Protein AF-A0A6C0CP45-F1 (afdb_monomer)

Foldseek 3Di:
DPDDPPVLVVLLPDDDDPLQVVLVCCLCVPLLPVVLVCCVVPHDLVVSLLSQLQSLLVLVLCCLQVVNHRVCQAHPPHPDPNNVVSNVVSLVSNLVSLLVCLVPPPPADPVLSVVSSVVLNCLSCPCSRPVLVVVLVVVLVVLVVDPPADPVNSSVVSSVVSVVSSVVSSVVSVVVNVVSVVPND

Nearest PDB structures (foldseek):
  6o6o-assembly1_B  TM=4.297E-01  e=1.091E+00  Mycobacterium tuberculosis
  8r8q-assembly1_A  TM=3.673E-01  e=2.125E+00  Mus musculus
  7fda-assembly1_c  TM=3.523E-01  e=9.747E+00  Saccharomyces cerevisiae S288C

Organism: NCBI:txid1070528

Sequence (185 aa):
MPEIPTRLEKSLDSPYDKEDIIGFFILYTLVVAVVPYILFHYASFEIFVTYFANVDIVANILAVNFPNYFIKWYSVYNDSLRGYLSFNIISVVALSGIFYFGLVAKGRSTRERWAIMIIMSIITWTLPTLGIPFMNHKVEEFLEKNDNITPEQYSTYRFFITLAISFLFLKLEWLAISSIERLKL

Secondary structure (DSSP, 8-state):
-PPPPHHHHHHHHSPP-HHHHHHHHIIIIIIIIIHHHHHHHHS-HHHHHHHHHTHHHHHHHHHHHSHHHHTTTS-TT--SHHHHHHHHHHHHHHHHHHHHHHHH-TTS-HHHHHHHHHHHHHHHHHIIIIIHHHHHHHHHHHHHT-TT--HHHHHHHHHHHHHHHHHHHHHHHHHHHHHHHHT--

pLDDT: mean 86.84, std 7.7, range [53.72, 97.69]

Structure (mmCIF, N/CA/C/O backbone):
data_AF-A0A6C0CP45-F1
#
_entry.id   AF-A0A6C0CP45-F1
#
loop_
_atom_site.group_PDB
_atom_site.id
_atom_site.type_symbol
_atom_site.label_atom_id
_atom_site.label_alt_id
_atom_site.label_comp_id
_atom_site.label_asym_id
_atom_site.label_entity_id
_atom_site.label_seq_id
_atom_site.pdbx_PDB_ins_code
_atom_site.Cartn_x
_atom_site.Cartn_y
_atom_site.Cartn_z
_atom_site.occupancy
_atom_site.B_iso_or_equiv
_atom_site.auth_seq_id
_atom_site.auth_comp_id
_atom_site.auth_asym_id
_atom_site.auth_atom_id
_atom_site.pdbx_PDB_model_num
ATOM 1 N N . MET A 1 1 ? 6.919 17.173 -5.147 1.00 58.91 1 MET A N 1
ATOM 2 C CA . MET A 1 1 ? 6.819 15.711 -5.337 1.00 58.91 1 MET A CA 1
ATOM 3 C C . MET A 1 1 ? 8.203 15.198 -5.700 1.00 58.91 1 MET A C 1
ATOM 5 O O . MET A 1 1 ? 8.93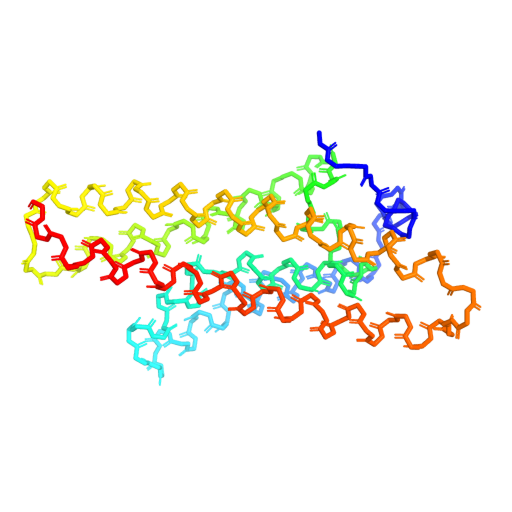0 15.970 -6.317 1.00 58.91 1 MET A O 1
ATOM 9 N N . PRO A 1 2 ? 8.607 13.994 -5.260 1.00 63.28 2 PRO A N 1
ATOM 10 C CA . PRO A 1 2 ? 9.839 13.379 -5.753 1.00 63.28 2 PRO A CA 1
ATOM 11 C C . PRO A 1 2 ? 9.777 13.239 -7.281 1.00 63.28 2 PRO A C 1
ATOM 13 O O . PRO A 1 2 ? 8.682 13.086 -7.824 1.00 63.28 2 PRO A O 1
ATOM 16 N N . GLU A 1 3 ? 10.921 13.328 -7.957 1.00 78.94 3 GLU A N 1
ATOM 17 C CA . GLU A 1 3 ? 10.991 13.108 -9.405 1.00 78.94 3 GLU A CA 1
ATOM 18 C C . GLU A 1 3 ? 10.546 11.679 -9.742 1.00 78.94 3 GLU A C 1
ATOM 20 O O . GLU A 1 3 ? 10.736 10.747 -8.950 1.00 78.94 3 GLU A O 1
ATOM 25 N N . ILE A 1 4 ? 9.901 11.513 -10.899 1.00 80.94 4 ILE A N 1
ATOM 26 C CA . 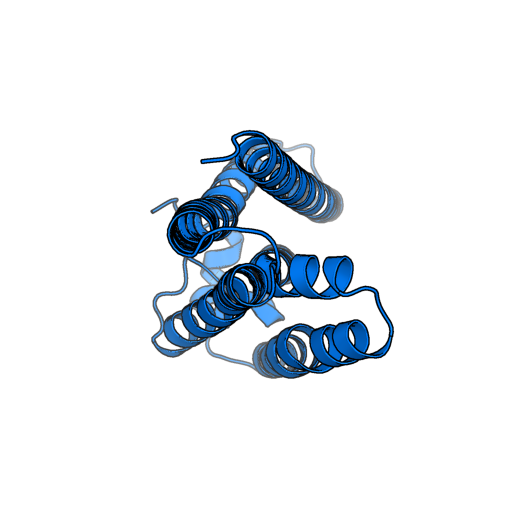ILE A 1 4 ? 9.465 10.199 -11.372 1.00 80.94 4 ILE A CA 1
ATOM 27 C C . ILE A 1 4 ? 10.723 9.419 -11.764 1.00 80.94 4 ILE A C 1
ATOM 29 O O . ILE A 1 4 ? 11.499 9.909 -12.582 1.00 80.94 4 ILE A O 1
ATOM 33 N N . PRO A 1 5 ? 10.951 8.210 -11.226 1.00 82.31 5 PRO A N 1
ATOM 34 C CA . PRO A 1 5 ? 12.049 7.383 -11.700 1.00 82.31 5 PRO A CA 1
ATOM 35 C C . PRO A 1 5 ? 11.907 7.082 -13.196 1.00 82.31 5 PRO A C 1
ATOM 37 O O . PRO A 1 5 ? 10.842 6.649 -13.641 1.00 82.31 5 PRO A O 1
ATOM 40 N N . THR A 1 6 ? 12.992 7.226 -13.959 1.00 82.19 6 THR A N 1
ATOM 41 C CA . THR A 1 6 ? 13.021 7.094 -15.430 1.00 82.19 6 THR A CA 1
ATOM 42 C C . THR A 1 6 ? 12.369 5.799 -15.932 1.00 82.19 6 THR A C 1
ATOM 44 O O . THR A 1 6 ? 11.669 5.768 -16.943 1.00 82.19 6 THR A O 1
ATOM 47 N N . ARG A 1 7 ? 12.541 4.690 -15.200 1.00 84.44 7 ARG A N 1
ATOM 48 C CA . ARG A 1 7 ? 11.931 3.393 -15.546 1.00 84.44 7 ARG A CA 1
ATOM 49 C C . ARG A 1 7 ? 10.398 3.386 -15.446 1.00 84.44 7 ARG A C 1
ATOM 51 O O . ARG A 1 7 ? 9.742 2.597 -16.126 1.00 84.44 7 ARG A O 1
ATOM 58 N N . LEU A 1 8 ? 9.839 4.193 -14.543 1.00 86.75 8 LEU A N 1
ATOM 59 C CA . LEU A 1 8 ? 8.404 4.264 -14.272 1.00 86.75 8 LEU A CA 1
ATOM 60 C C . LEU A 1 8 ? 7.707 5.219 -15.236 1.00 86.75 8 LEU A C 1
ATOM 62 O O . LEU A 1 8 ? 6.566 4.950 -15.597 1.00 86.75 8 LEU A O 1
ATOM 66 N N . GLU A 1 9 ? 8.401 6.261 -15.696 1.00 86.19 9 GLU A N 1
ATOM 67 C CA . GLU A 1 9 ? 7.899 7.251 -16.657 1.00 86.19 9 GLU A CA 1
ATOM 68 C C . GLU A 1 9 ? 7.320 6.572 -17.905 1.00 86.19 9 GLU A C 1
ATOM 70 O O . GLU A 1 9 ? 6.134 6.702 -18.200 1.00 86.19 9 GLU A O 1
ATOM 75 N N . LYS A 1 10 ? 8.095 5.678 -18.536 1.00 86.19 10 LYS A N 1
ATOM 76 C CA . LYS A 1 10 ? 7.628 4.906 -19.699 1.00 86.19 10 LYS A CA 1
ATOM 77 C C . LYS A 1 10 ? 6.351 4.105 -19.416 1.00 86.19 10 LYS A C 1
ATOM 79 O O . LYS A 1 10 ? 5.504 3.958 -20.296 1.00 86.19 10 LYS A O 1
ATOM 84 N N . SER A 1 11 ? 6.231 3.544 -18.214 1.00 88.75 11 SER A N 1
ATOM 85 C CA . SER A 1 11 ? 5.065 2.735 -17.845 1.00 88.75 11 SER A CA 1
ATOM 86 C C . SER A 1 11 ? 3.841 3.619 -17.606 1.00 88.75 11 SER A C 1
ATOM 88 O O . SER A 1 11 ? 2.753 3.266 -18.047 1.00 88.75 11 SER A O 1
ATOM 90 N N . LEU A 1 12 ? 4.018 4.775 -16.965 1.00 88.94 12 LEU A N 1
ATOM 91 C CA . LEU A 1 12 ? 2.958 5.739 -16.664 1.00 88.94 12 LEU A CA 1
ATOM 92 C C . LEU A 1 12 ? 2.406 6.419 -17.924 1.00 88.94 12 LEU A C 1
ATOM 94 O O . LEU A 1 12 ? 1.192 6.583 -18.028 1.00 88.94 12 LEU A O 1
ATOM 98 N N . ASP A 1 13 ? 3.268 6.730 -18.892 1.00 88.94 13 ASP A N 1
ATOM 99 C CA . ASP A 1 13 ? 2.875 7.405 -20.136 1.00 88.94 13 ASP A CA 1
ATOM 100 C C . ASP A 1 13 ? 2.264 6.457 -21.178 1.00 88.94 13 ASP A C 1
ATOM 102 O O . ASP A 1 13 ? 1.607 6.885 -22.131 1.00 88.94 13 ASP A O 1
ATOM 106 N N . SER A 1 14 ? 2.478 5.149 -21.024 1.00 90.19 14 SER A N 1
ATOM 107 C CA . SER A 1 14 ? 1.941 4.158 -21.955 1.00 90.19 14 SER A CA 1
ATOM 108 C C . SER A 1 14 ? 0.409 4.024 -21.844 1.00 90.19 14 SER A C 1
ATOM 110 O O . SER A 1 14 ? -0.150 4.083 -20.744 1.00 90.19 14 SER A O 1
ATOM 112 N N . PRO A 1 15 ? -0.315 3.794 -22.960 1.00 90.56 15 PRO A N 1
ATOM 113 C CA . PRO A 1 15 ? -1.751 3.520 -22.910 1.00 90.56 15 PRO A CA 1
ATOM 114 C C . PRO A 1 15 ? -2.035 2.240 -22.115 1.00 90.56 15 PRO A C 1
ATOM 116 O O . PRO A 1 15 ? -1.173 1.374 -21.995 1.00 90.56 15 PRO A O 1
ATOM 119 N N . TYR A 1 16 ? -3.243 2.110 -21.565 1.00 91.56 16 TYR A N 1
ATOM 120 C CA . TYR A 1 16 ? -3.638 0.905 -20.830 1.00 91.56 16 TYR A CA 1
ATOM 121 C C . TYR A 1 16 ? -3.635 -0.328 -21.739 1.00 91.56 16 TYR A C 1
ATOM 123 O O . TYR A 1 16 ? -4.174 -0.282 -22.848 1.00 91.56 16 TYR A O 1
ATOM 131 N N . ASP A 1 17 ? -3.090 -1.431 -21.240 1.00 94.31 17 ASP A N 1
ATOM 132 C CA . ASP A 1 17 ? -3.000 -2.699 -21.953 1.00 94.31 17 ASP A CA 1
ATOM 133 C C . ASP A 1 17 ? -3.601 -3.876 -21.155 1.00 94.31 17 ASP A C 1
ATOM 135 O O . ASP A 1 17 ? -4.376 -3.707 -20.210 1.00 94.31 17 ASP A O 1
ATOM 139 N N . LYS A 1 18 ? -3.323 -5.107 -21.601 1.00 95.75 18 LYS A N 1
ATOM 140 C CA . LYS A 1 18 ? -3.840 -6.325 -20.964 1.00 95.75 18 LYS A CA 1
ATOM 141 C C . LYS A 1 18 ? -3.196 -6.595 -19.602 1.00 95.75 18 LYS A C 1
ATOM 143 O O . LYS A 1 18 ? -3.871 -7.152 -18.738 1.00 95.75 18 LYS A O 1
ATOM 148 N N . GLU A 1 19 ? -1.926 -6.241 -19.421 1.0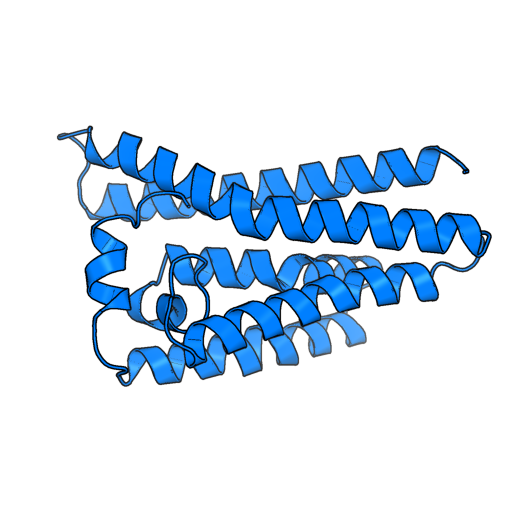0 96.00 19 GLU A N 1
ATOM 149 C CA . GLU A 1 19 ? -1.204 -6.422 -18.159 1.00 96.00 19 GLU A CA 1
ATOM 150 C C . GLU A 1 19 ? -1.802 -5.508 -17.091 1.00 96.00 19 GLU A C 1
ATOM 152 O O . GLU A 1 19 ? -2.075 -5.960 -15.978 1.00 96.00 19 GLU A O 1
ATOM 157 N N . ASP A 1 20 ? -2.169 -4.282 -17.468 1.00 94.44 20 ASP A N 1
ATOM 158 C CA . ASP A 1 20 ? -2.898 -3.379 -16.581 1.00 94.44 20 ASP A CA 1
ATOM 159 C C . ASP A 1 20 ? -4.230 -3.990 -16.115 1.00 94.44 20 ASP A C 1
ATOM 161 O O . ASP A 1 20 ? -4.557 -3.940 -14.932 1.00 94.44 20 ASP A O 1
ATOM 165 N N . ILE A 1 21 ? -5.014 -4.606 -17.007 1.00 95.31 21 ILE A N 1
ATOM 166 C CA . ILE A 1 21 ? -6.288 -5.241 -16.617 1.00 95.31 21 ILE A CA 1
ATOM 167 C C . ILE A 1 21 ? -6.048 -6.359 -15.593 1.00 95.31 21 ILE A C 1
ATOM 169 O O . ILE A 1 21 ? -6.784 -6.472 -14.611 1.00 95.31 21 ILE A O 1
ATOM 173 N N . ILE A 1 22 ? -5.006 -7.168 -15.791 1.00 96.56 22 ILE A N 1
ATOM 174 C CA . ILE A 1 22 ? -4.620 -8.218 -14.840 1.00 96.56 22 ILE A CA 1
ATOM 175 C C . ILE A 1 22 ? -4.247 -7.595 -13.492 1.00 96.56 22 ILE A C 1
ATOM 177 O O . ILE A 1 22 ? -4.728 -8.047 -12.450 1.00 96.56 22 ILE A O 1
ATOM 181 N N . GLY A 1 23 ? -3.442 -6.531 -13.508 1.00 95.88 23 GLY A N 1
ATOM 182 C CA . GLY A 1 23 ? -3.046 -5.814 -12.303 1.00 95.88 23 GLY A CA 1
ATOM 183 C C . GLY A 1 23 ? -4.234 -5.239 -11.537 1.00 95.88 23 GLY A C 1
ATOM 184 O O . GLY A 1 23 ? -4.293 -5.394 -10.319 1.00 95.88 23 GLY A O 1
ATOM 185 N N . PHE A 1 24 ? -5.230 -4.683 -12.233 1.00 95.75 24 PHE A N 1
ATOM 186 C CA . PHE A 1 24 ? -6.484 -4.226 -11.629 1.00 95.75 24 PHE A CA 1
ATOM 187 C C . PHE A 1 24 ? -7.205 -5.355 -10.884 1.00 95.75 24 PHE A C 1
ATOM 189 O O . PHE A 1 24 ? -7.567 -5.199 -9.717 1.00 95.75 24 PHE A O 1
ATOM 196 N N . PHE A 1 25 ? -7.395 -6.512 -11.529 1.00 97.12 25 PHE A N 1
ATOM 197 C CA . PHE A 1 25 ? -8.086 -7.638 -10.898 1.00 97.12 25 PHE A CA 1
ATOM 198 C C . PHE A 1 25 ? -7.324 -8.175 -9.692 1.00 97.12 25 PHE A C 1
ATOM 200 O O . PHE A 1 25 ? -7.938 -8.421 -8.655 1.00 97.12 25 PHE A O 1
ATOM 207 N N . ILE A 1 26 ? -6.002 -8.314 -9.787 1.00 96.94 26 ILE A N 1
ATOM 208 C CA . ILE A 1 26 ? -5.178 -8.739 -8.651 1.00 96.94 26 ILE A CA 1
ATOM 209 C C . ILE A 1 26 ? -5.300 -7.724 -7.508 1.00 96.94 26 ILE A C 1
ATOM 211 O O . ILE A 1 26 ? -5.561 -8.104 -6.370 1.00 96.94 26 ILE A O 1
ATOM 215 N N . LEU A 1 27 ? -5.177 -6.430 -7.794 1.00 95.81 27 LEU A N 1
ATOM 216 C CA . LEU A 1 27 ? -5.204 -5.398 -6.765 1.00 95.81 27 LEU A CA 1
ATOM 217 C C . LEU A 1 27 ? -6.565 -5.333 -6.057 1.00 95.81 27 LEU A C 1
ATOM 219 O O . LEU A 1 27 ? -6.646 -5.388 -4.834 1.00 95.81 27 LEU A O 1
ATOM 223 N N . TYR A 1 28 ? -7.661 -5.287 -6.805 1.00 96.12 28 TYR A N 1
ATOM 224 C CA . TYR A 1 28 ? -8.979 -5.115 -6.198 1.00 96.12 28 TYR A CA 1
ATOM 225 C C . TYR A 1 28 ? -9.600 -6.416 -5.703 1.00 96.12 28 TYR A C 1
ATOM 227 O O . TYR A 1 28 ? -10.181 -6.456 -4.620 1.00 96.12 28 TYR A O 1
ATOM 235 N N . THR A 1 29 ? -9.475 -7.496 -6.472 1.00 96.81 29 THR A N 1
ATOM 236 C CA . THR A 1 29 ? -10.094 -8.772 -6.100 1.00 96.81 29 THR A CA 1
ATOM 237 C C . THR A 1 29 ? -9.245 -9.488 -5.068 1.00 96.81 29 THR A C 1
ATOM 239 O O . THR A 1 29 ? -9.773 -9.906 -4.044 1.00 96.81 29 THR A O 1
ATOM 242 N N . LEU A 1 30 ? -7.935 -9.620 -5.290 1.00 96.56 30 LEU A N 1
ATOM 243 C CA . LEU A 1 30 ? -7.088 -10.367 -4.364 1.00 96.56 30 LEU A CA 1
ATOM 244 C C . LEU A 1 30 ? -6.707 -9.517 -3.147 1.00 96.56 30 LEU A C 1
ATOM 246 O O . LEU A 1 30 ? -7.025 -9.898 -2.023 1.00 96.56 30 LEU A O 1
ATOM 250 N N . VAL A 1 31 ? -6.052 -8.374 -3.368 1.00 96.38 31 VAL A N 1
ATOM 251 C CA . VAL A 1 31 ? -5.442 -7.572 -2.291 1.00 96.38 31 VAL A CA 1
ATOM 252 C C . VAL A 1 31 ? -6.493 -6.823 -1.463 1.00 96.38 31 VAL A C 1
ATOM 254 O O . VAL A 1 31 ? -6.434 -6.851 -0.239 1.00 96.38 31 VAL A O 1
ATOM 257 N N . VAL A 1 32 ? -7.491 -6.200 -2.095 1.00 95.75 32 VAL A N 1
ATOM 258 C CA . VAL A 1 32 ? -8.503 -5.396 -1.378 1.00 95.75 32 VAL A CA 1
ATOM 259 C C . VAL A 1 32 ? -9.703 -6.217 -0.883 1.00 95.75 32 VAL A C 1
ATOM 261 O O . VAL A 1 32 ? -10.290 -5.856 0.135 1.00 95.75 32 VAL A O 1
ATOM 264 N N . ALA A 1 33 ? -10.081 -7.313 -1.549 1.00 95.62 33 ALA A N 1
ATOM 265 C CA . ALA A 1 33 ? -11.283 -8.077 -1.186 1.00 95.62 33 ALA A CA 1
ATOM 266 C C . ALA A 1 33 ? -10.982 -9.454 -0.570 1.00 95.62 33 ALA A C 1
ATOM 268 O O . ALA A 1 33 ? -11.327 -9.703 0.585 1.00 95.62 33 ALA A O 1
ATOM 269 N N . VAL A 1 34 ? -10.345 -10.361 -1.318 1.00 97.38 34 VAL A N 1
ATOM 270 C CA . VAL A 1 34 ? -10.184 -11.771 -0.923 1.00 97.38 34 VAL A CA 1
ATOM 271 C C . VAL A 1 34 ? -9.260 -11.926 0.282 1.00 97.38 34 VAL A C 1
ATOM 273 O O . VAL A 1 34 ? -9.623 -12.632 1.220 1.00 97.38 34 VAL A O 1
ATOM 276 N N . VAL A 1 35 ? -8.091 -11.278 0.296 1.00 96.62 35 VAL A N 1
ATOM 277 C CA . VAL A 1 35 ? -7.152 -11.408 1.422 1.00 96.62 35 VAL A CA 1
ATOM 278 C C . VAL A 1 35 ? -7.764 -10.867 2.723 1.00 96.62 35 VAL A C 1
ATOM 280 O O . VAL A 1 35 ? -7.811 -11.634 3.687 1.00 96.62 35 VAL A O 1
ATOM 283 N N . PRO A 1 36 ? -8.327 -9.640 2.784 1.00 94.06 36 PRO A N 1
ATOM 284 C CA . PRO A 1 36 ? -9.040 -9.166 3.971 1.00 94.06 36 PRO A CA 1
ATOM 285 C C . PRO A 1 36 ? -10.183 -10.084 4.397 1.00 94.06 36 PRO A C 1
ATOM 287 O O . PRO A 1 36 ? -10.323 -10.363 5.584 1.00 94.06 36 PRO A O 1
ATOM 290 N N . TYR A 1 37 ? -10.970 -10.596 3.444 1.00 96.12 37 TYR A N 1
ATOM 291 C CA . TYR A 1 37 ? -12.066 -11.520 3.734 1.00 96.12 37 TYR A CA 1
ATOM 292 C C . TYR A 1 37 ? -11.575 -12.808 4.409 1.00 96.12 37 TYR A C 1
ATOM 294 O O . TYR A 1 37 ? -12.146 -13.229 5.417 1.00 96.12 37 TYR A O 1
ATOM 302 N N . ILE A 1 38 ? -10.501 -13.414 3.892 1.00 97.69 38 ILE A N 1
ATOM 303 C CA . ILE A 1 38 ? -9.890 -14.613 4.479 1.00 97.69 38 ILE A CA 1
ATOM 304 C C . ILE A 1 38 ? -9.342 -14.293 5.872 1.00 97.69 38 ILE A C 1
ATOM 306 O O . ILE A 1 38 ? -9.634 -15.015 6.823 1.00 97.69 38 ILE A O 1
ATOM 310 N N . LEU A 1 39 ? -8.589 -13.201 6.026 1.00 94.81 39 LEU A N 1
ATOM 311 C CA . LEU A 1 39 ? -8.021 -12.825 7.322 1.00 94.81 39 LEU A CA 1
ATOM 312 C C . LEU A 1 39 ? -9.107 -12.558 8.370 1.00 94.81 39 LEU A C 1
ATOM 314 O O . LEU A 1 39 ? -8.957 -12.981 9.509 1.00 94.81 39 LEU A O 1
ATOM 318 N N . PHE A 1 40 ? -10.221 -11.935 7.984 1.00 91.81 40 PHE A N 1
ATOM 319 C CA . PHE A 1 40 ? -11.343 -11.682 8.885 1.00 91.81 40 PHE A CA 1
ATOM 320 C C . PHE A 1 40 ? -11.980 -12.971 9.434 1.00 91.81 40 PHE A C 1
ATOM 322 O O . PHE A 1 40 ? -12.423 -12.991 10.579 1.00 91.81 40 PHE A O 1
ATOM 329 N N . HIS A 1 41 ? -12.031 -14.044 8.637 1.00 96.06 41 HIS A N 1
ATOM 330 C CA . HIS A 1 41 ? -12.675 -15.303 9.037 1.00 96.06 41 HIS A CA 1
ATOM 331 C C . HIS A 1 41 ? -11.718 -16.303 9.694 1.00 96.06 41 HIS A C 1
ATOM 333 O O . HIS A 1 41 ? -12.154 -17.105 10.517 1.00 96.06 41 HIS A O 1
ATOM 339 N N . TYR A 1 42 ? -10.440 -16.290 9.310 1.00 97.12 42 TYR A N 1
ATOM 340 C CA . TYR A 1 42 ? -9.495 -17.357 9.655 1.00 97.12 42 TYR A CA 1
ATOM 341 C C . TYR A 1 42 ? -8.288 -16.893 10.481 1.00 97.12 42 TYR A C 1
ATOM 343 O O . TYR A 1 42 ? -7.556 -17.743 10.987 1.00 97.12 42 TYR A O 1
ATOM 351 N N . ALA A 1 43 ? -8.057 -15.585 10.631 1.00 93.31 43 ALA A N 1
ATOM 352 C CA . ALA A 1 43 ? -6.953 -15.042 11.422 1.00 93.31 43 ALA A CA 1
ATOM 353 C C . ALA A 1 43 ? -7.457 -14.301 12.671 1.00 93.31 43 ALA A C 1
ATOM 355 O O . ALA A 1 43 ? -8.655 -14.086 12.857 1.00 93.31 43 ALA A O 1
ATOM 356 N N . SER A 1 44 ? -6.531 -13.918 13.555 1.00 88.06 44 SER A N 1
ATOM 357 C CA . SER A 1 44 ? -6.880 -13.076 14.699 1.00 88.06 44 SER A CA 1
ATOM 358 C C . SER A 1 44 ? -7.278 -11.671 14.234 1.00 88.06 44 SER A C 1
ATOM 360 O O . SER A 1 44 ? -6.846 -11.200 13.176 1.00 88.06 44 SER A O 1
ATOM 362 N N . PHE A 1 45 ? -8.086 -10.983 15.043 1.00 83.44 45 PHE A N 1
ATOM 363 C CA . PHE A 1 45 ? -8.528 -9.618 14.756 1.00 83.44 45 PHE A CA 1
ATOM 364 C C . PHE A 1 45 ? -7.343 -8.669 14.540 1.00 83.44 45 PHE A C 1
ATOM 366 O O . PHE A 1 45 ? -7.378 -7.824 13.650 1.00 83.44 45 PHE A O 1
ATOM 373 N N . GLU A 1 46 ? -6.274 -8.844 15.315 1.00 82.25 46 GLU A N 1
ATOM 374 C CA . GLU A 1 46 ? -5.045 -8.063 15.210 1.00 82.25 46 GLU A CA 1
ATOM 375 C C . GLU A 1 46 ? -4.389 -8.248 13.840 1.00 82.25 46 GLU A C 1
ATOM 377 O O . GLU A 1 46 ? -4.056 -7.260 13.195 1.00 82.25 46 GLU A O 1
ATOM 382 N N . ILE A 1 47 ? -4.271 -9.488 13.351 1.00 85.56 47 ILE A N 1
ATOM 383 C CA . ILE A 1 47 ? -3.690 -9.772 12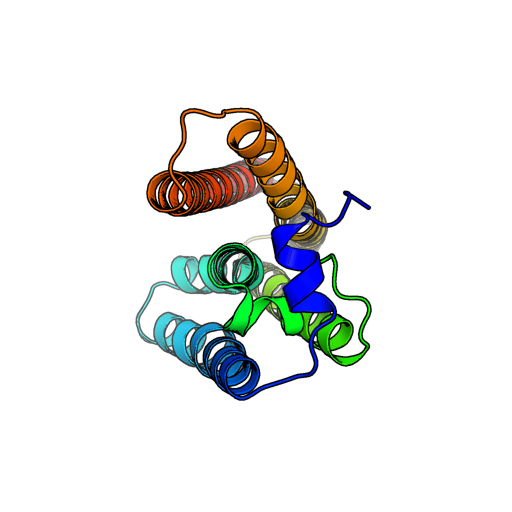.029 1.00 85.56 47 ILE A CA 1
ATOM 384 C C . ILE A 1 47 ? -4.538 -9.137 10.922 1.00 85.56 47 ILE A C 1
ATOM 386 O O . ILE A 1 47 ? -3.992 -8.499 10.020 1.00 85.56 47 ILE A O 1
ATOM 390 N N . PHE A 1 48 ? -5.864 -9.289 10.997 1.00 88.81 48 PHE A N 1
ATOM 391 C CA . PHE A 1 48 ? -6.786 -8.680 10.038 1.00 88.81 48 PHE A CA 1
ATOM 392 C C . PHE A 1 48 ? -6.637 -7.157 10.006 1.00 88.81 48 PHE A C 1
ATOM 394 O O . PHE A 1 48 ? -6.425 -6.591 8.936 1.00 88.81 48 PHE A O 1
ATOM 401 N N . VAL A 1 49 ? -6.709 -6.495 11.164 1.00 84.81 49 VAL A N 1
ATOM 402 C CA . VAL A 1 49 ? -6.606 -5.035 11.255 1.00 84.81 49 VAL A CA 1
ATOM 403 C C . VAL A 1 49 ? -5.239 -4.550 10.792 1.00 84.81 49 VAL A C 1
ATOM 405 O O . VAL A 1 49 ? -5.184 -3.571 10.057 1.00 84.81 49 VAL A O 1
ATOM 408 N N . THR A 1 50 ? -4.146 -5.221 11.167 1.00 85.00 50 THR A N 1
ATOM 409 C CA . THR A 1 50 ? -2.798 -4.836 10.727 1.00 85.00 50 THR A CA 1
ATOM 410 C C . THR A 1 50 ? -2.663 -4.910 9.213 1.00 85.00 50 THR A C 1
ATOM 412 O O . THR A 1 50 ? -2.142 -3.970 8.619 1.00 85.00 50 THR A O 1
ATOM 415 N N . TYR A 1 51 ? -3.151 -5.983 8.580 1.00 90.06 51 TYR A N 1
ATOM 416 C CA . TYR A 1 51 ? -3.155 -6.080 7.120 1.00 90.06 51 TYR A CA 1
ATOM 417 C C . TYR A 1 51 ? -4.035 -5.001 6.496 1.00 90.06 51 TYR A C 1
ATOM 419 O O . TYR A 1 51 ? -3.605 -4.285 5.599 1.00 90.06 51 TYR A O 1
ATOM 427 N N . PHE A 1 52 ? -5.272 -4.882 6.976 1.00 90.62 52 PHE A N 1
ATOM 428 C CA . PHE A 1 52 ? -6.271 -4.008 6.382 1.00 90.62 52 PHE A CA 1
ATOM 429 C C . PHE A 1 52 ? -5.875 -2.534 6.505 1.00 90.62 52 PHE A C 1
ATOM 431 O O . PHE A 1 52 ? -6.041 -1.794 5.544 1.00 90.62 52 PHE A O 1
ATOM 438 N N . ALA A 1 53 ? -5.260 -2.137 7.626 1.00 88.56 53 ALA A N 1
ATOM 439 C CA . ALA A 1 53 ? -4.704 -0.801 7.834 1.00 88.56 53 ALA A CA 1
ATOM 440 C C . ALA A 1 53 ? -3.484 -0.483 6.950 1.00 88.56 53 ALA A C 1
ATOM 442 O O . ALA A 1 53 ? -3.165 0.686 6.781 1.00 88.56 53 ALA A O 1
ATOM 443 N N . ASN A 1 54 ? -2.836 -1.500 6.372 1.00 89.25 54 ASN A N 1
ATOM 444 C CA . ASN A 1 54 ? -1.600 -1.385 5.590 1.00 89.25 54 ASN A CA 1
ATOM 445 C C . ASN A 1 54 ? -1.716 -1.987 4.178 1.00 89.25 54 ASN A C 1
ATOM 447 O O . ASN A 1 54 ? -0.724 -2.391 3.562 1.00 89.25 54 ASN A O 1
ATOM 451 N N . VAL A 1 55 ? -2.937 -2.098 3.647 1.00 92.25 55 VAL A N 1
ATOM 452 C CA . VAL A 1 55 ? -3.175 -2.643 2.298 1.00 92.25 55 VAL A CA 1
ATOM 453 C C . VAL A 1 55 ? -2.501 -1.791 1.208 1.00 92.25 55 VAL A C 1
ATOM 455 O O . VAL A 1 55 ? -2.125 -2.283 0.143 1.00 92.25 55 VAL A O 1
ATOM 458 N N . ASP A 1 56 ? -2.288 -0.513 1.504 1.00 91.06 56 ASP A N 1
ATOM 459 C CA . ASP A 1 56 ? -1.612 0.481 0.681 1.00 91.06 56 ASP A CA 1
ATOM 460 C C . ASP A 1 56 ? -0.104 0.196 0.515 1.00 91.06 56 ASP A C 1
ATOM 462 O O . ASP A 1 56 ? 0.440 0.372 -0.578 1.00 91.06 56 ASP A O 1
ATOM 466 N N . ILE A 1 57 ? 0.565 -0.333 1.548 1.00 90.88 57 ILE A N 1
ATOM 467 C CA . ILE A 1 57 ? 1.952 -0.816 1.484 1.00 90.88 57 ILE A CA 1
ATOM 468 C C . ILE A 1 57 ? 2.054 -1.984 0.500 1.00 90.88 57 ILE A C 1
ATOM 470 O O . ILE A 1 57 ? 2.965 -2.020 -0.328 1.00 90.88 57 ILE A O 1
ATOM 474 N N . VAL A 1 58 ? 1.106 -2.927 0.543 1.00 92.69 58 VAL A N 1
ATOM 475 C CA . VAL A 1 58 ? 1.081 -4.070 -0.388 1.00 92.69 58 VAL A CA 1
ATOM 476 C C . VAL A 1 58 ? 0.926 -3.577 -1.826 1.00 92.69 58 VAL A C 1
ATOM 478 O O . VAL A 1 58 ? 1.680 -3.993 -2.709 1.00 92.69 58 VAL A O 1
ATOM 481 N N . ALA A 1 59 ? -0.004 -2.648 -2.054 1.00 92.88 59 ALA A N 1
ATOM 482 C CA . ALA A 1 59 ? -0.197 -2.017 -3.353 1.00 92.88 59 ALA A CA 1
ATOM 483 C C . ALA A 1 59 ? 1.077 -1.299 -3.839 1.00 92.88 59 ALA A C 1
ATOM 485 O O . ALA A 1 59 ? 1.449 -1.426 -5.006 1.00 92.88 59 ALA A O 1
ATOM 486 N N . ASN A 1 60 ? 1.795 -0.614 -2.941 1.00 90.69 60 ASN A N 1
ATOM 487 C CA . ASN A 1 60 ? 3.055 0.054 -3.259 1.00 90.69 60 ASN A CA 1
ATOM 488 C C . ASN A 1 60 ? 4.151 -0.934 -3.685 1.00 90.69 60 ASN A C 1
ATOM 490 O O . ASN A 1 60 ? 4.784 -0.736 -4.722 1.00 90.69 60 ASN A O 1
ATOM 494 N N . ILE A 1 61 ? 4.345 -2.020 -2.928 1.00 90.81 61 ILE A N 1
ATOM 495 C CA . ILE A 1 61 ? 5.338 -3.058 -3.247 1.00 90.81 61 ILE A CA 1
ATOM 496 C C . ILE A 1 61 ? 5.084 -3.618 -4.650 1.00 90.81 61 ILE A C 1
ATOM 498 O O . ILE A 1 61 ? 6.030 -3.761 -5.431 1.00 90.81 61 ILE A O 1
ATOM 502 N N . LEU A 1 62 ? 3.819 -3.909 -4.974 1.00 93.50 62 LEU A N 1
ATOM 503 C CA . LEU A 1 62 ? 3.421 -4.420 -6.284 1.00 93.50 62 LEU A CA 1
ATOM 504 C C . LEU A 1 62 ? 3.682 -3.396 -7.395 1.00 93.50 62 LEU A C 1
ATOM 506 O O . LEU A 1 62 ? 4.320 -3.730 -8.392 1.00 93.50 62 LEU A O 1
ATOM 510 N N . ALA A 1 63 ? 3.264 -2.146 -7.201 1.00 92.06 63 ALA A N 1
ATOM 511 C CA . ALA A 1 63 ? 3.459 -1.052 -8.149 1.00 92.06 63 ALA A CA 1
ATOM 512 C C . ALA A 1 63 ? 4.924 -0.765 -8.471 1.00 92.06 63 ALA A C 1
ATOM 514 O O . ALA A 1 63 ? 5.295 -0.615 -9.634 1.00 92.06 63 ALA A O 1
ATOM 515 N N . VAL A 1 64 ? 5.774 -0.724 -7.450 1.00 88.50 64 VAL A N 1
ATOM 516 C CA . VAL A 1 64 ? 7.194 -0.414 -7.618 1.00 88.50 64 VAL A CA 1
ATOM 517 C C . VAL A 1 64 ? 7.920 -1.561 -8.318 1.00 88.50 64 VAL A C 1
ATOM 519 O O . VAL A 1 64 ? 8.764 -1.310 -9.183 1.00 88.50 64 VAL A O 1
ATOM 522 N N . ASN A 1 65 ? 7.614 -2.813 -7.969 1.00 89.56 65 ASN A N 1
ATOM 523 C CA . ASN A 1 65 ? 8.389 -3.964 -8.434 1.00 89.56 65 ASN A CA 1
ATOM 524 C C . ASN A 1 65 ? 7.861 -4.611 -9.712 1.00 89.56 65 ASN A C 1
ATOM 526 O O . ASN A 1 65 ? 8.661 -5.152 -10.473 1.00 89.56 65 ASN A O 1
ATOM 530 N N . PHE A 1 66 ? 6.563 -4.493 -9.984 1.00 92.12 66 PHE A N 1
ATOM 531 C CA . PHE A 1 66 ? 5.911 -5.024 -11.181 1.00 92.12 66 PHE A CA 1
ATOM 532 C C . PHE A 1 66 ? 5.135 -3.906 -11.904 1.00 92.12 66 PHE A C 1
ATOM 534 O O . PHE A 1 66 ? 3.912 -3.977 -12.056 1.00 92.12 66 PHE A O 1
ATOM 541 N N . PRO A 1 67 ? 5.830 -2.840 -12.342 1.00 91.06 67 PRO A N 1
ATOM 542 C CA . PRO A 1 67 ? 5.187 -1.606 -12.780 1.00 91.06 67 PRO A CA 1
ATOM 543 C C . PRO A 1 67 ? 4.255 -1.792 -13.976 1.00 91.06 67 PRO A C 1
ATOM 545 O O . PRO A 1 67 ? 3.202 -1.168 -13.986 1.00 91.06 67 PRO A O 1
ATOM 548 N N . ASN A 1 68 ? 4.566 -2.697 -14.910 1.00 92.88 68 ASN A N 1
ATOM 549 C CA . ASN A 1 68 ? 3.726 -2.953 -16.086 1.00 92.88 68 ASN A CA 1
ATOM 550 C C . ASN A 1 68 ? 2.288 -3.379 -15.743 1.00 92.88 68 ASN A C 1
ATOM 552 O O . ASN A 1 68 ? 1.386 -3.190 -16.544 1.00 92.88 68 ASN A O 1
ATOM 556 N N . TYR A 1 69 ? 2.077 -3.958 -14.558 1.00 94.88 69 TYR A N 1
ATOM 557 C CA . TYR A 1 69 ? 0.759 -4.410 -14.119 1.00 94.88 69 TYR A CA 1
ATOM 558 C C . TYR A 1 69 ? 0.078 -3.380 -13.218 1.00 94.88 69 TYR A C 1
ATOM 560 O O . TYR A 1 69 ? -1.132 -3.185 -13.291 1.00 94.88 69 TYR A O 1
ATOM 568 N N . PHE A 1 70 ? 0.831 -2.752 -12.311 1.00 95.38 70 PHE A N 1
ATOM 569 C CA . PHE A 1 70 ? 0.237 -2.090 -11.146 1.00 95.38 70 PHE A CA 1
ATOM 570 C C . PHE A 1 70 ? 0.471 -0.579 -11.081 1.00 95.38 70 PHE A C 1
ATOM 572 O O . PHE A 1 70 ? -0.305 0.104 -10.414 1.00 95.38 70 PHE A O 1
ATOM 579 N N . ILE A 1 71 ? 1.483 -0.018 -11.759 1.00 93.44 71 ILE A N 1
ATOM 580 C CA . ILE A 1 71 ? 1.847 1.402 -11.573 1.00 93.44 71 ILE A CA 1
ATOM 581 C C . ILE A 1 71 ? 0.733 2.358 -12.028 1.00 93.44 71 ILE A C 1
ATOM 583 O O . ILE A 1 71 ? 0.541 3.421 -11.434 1.00 93.44 71 ILE A O 1
ATOM 587 N N . LYS A 1 72 ? -0.060 1.965 -13.037 1.00 93.88 72 LYS A N 1
ATOM 588 C CA . LYS A 1 72 ? -1.205 2.755 -13.517 1.00 93.88 72 LYS A CA 1
ATOM 589 C C . LYS A 1 72 ? -2.409 2.721 -12.572 1.00 93.88 72 LYS A C 1
ATOM 591 O O . LYS A 1 72 ? -3.259 3.605 -12.634 1.00 93.88 72 LYS A O 1
ATOM 596 N N . TRP A 1 73 ? -2.471 1.739 -11.677 1.00 94.19 73 TRP A N 1
ATOM 597 C CA . TRP A 1 73 ? -3.533 1.620 -10.676 1.00 94.19 73 TRP A CA 1
ATOM 598 C C . TRP A 1 73 ? -3.104 2.139 -9.313 1.00 94.19 73 TRP A C 1
ATOM 600 O O . TRP A 1 73 ? -3.940 2.591 -8.538 1.00 94.19 73 TRP A O 1
ATOM 610 N N . TYR A 1 74 ? -1.817 2.102 -8.994 1.00 91.94 74 TYR A N 1
ATOM 611 C CA . TYR A 1 74 ? -1.358 2.541 -7.691 1.00 91.94 74 TYR A CA 1
ATOM 612 C C . TYR A 1 74 ? 0.015 3.193 -7.775 1.00 91.94 74 TYR A C 1
ATOM 614 O O . TYR A 1 74 ? 1.041 2.527 -7.788 1.00 91.94 74 TYR A O 1
ATOM 622 N N . SER A 1 75 ? 0.041 4.520 -7.834 1.00 88.12 75 SER A N 1
ATOM 623 C CA . SER A 1 75 ? 1.281 5.287 -7.829 1.00 88.12 75 SER A CA 1
ATOM 624 C C . SER A 1 75 ? 1.011 6.713 -7.375 1.00 88.12 75 SER A C 1
ATOM 626 O O . SER A 1 75 ? 0.035 7.322 -7.805 1.00 88.12 75 SER A O 1
ATOM 628 N N . VAL A 1 76 ? 1.918 7.262 -6.566 1.00 83.81 76 VAL A N 1
ATOM 629 C CA . VAL A 1 76 ? 1.929 8.697 -6.223 1.00 83.81 76 VAL A CA 1
ATOM 630 C C . VAL A 1 76 ? 2.282 9.594 -7.408 1.00 83.81 76 VAL A C 1
ATOM 632 O O . VAL A 1 76 ? 2.097 10.801 -7.327 1.00 83.81 76 VAL A O 1
ATOM 635 N N . TYR A 1 77 ? 2.818 9.006 -8.477 1.00 84.12 77 TYR A N 1
ATOM 636 C CA . TYR A 1 77 ? 3.287 9.694 -9.679 1.00 84.12 77 TYR A CA 1
ATOM 637 C C . TYR A 1 77 ? 2.257 9.681 -10.816 1.00 84.12 77 TYR A C 1
ATOM 639 O O . TYR A 1 77 ? 2.564 10.096 -11.927 1.00 84.12 77 TYR A O 1
ATOM 647 N N . ASN A 1 78 ? 1.076 9.100 -10.593 1.00 83.38 78 ASN A N 1
ATOM 648 C CA . ASN A 1 78 ? 0.087 8.924 -11.645 1.00 83.38 78 ASN A CA 1
ATOM 649 C C . ASN A 1 78 ? -0.940 10.055 -11.635 1.00 83.38 78 ASN A C 1
ATOM 651 O O . ASN A 1 78 ? -1.838 10.084 -10.793 1.00 83.38 78 ASN A O 1
ATOM 655 N N . ASP A 1 79 ? -0.843 10.918 -12.642 1.00 83.06 79 ASP A N 1
ATOM 656 C CA . ASP A 1 79 ? -1.698 12.097 -12.792 1.00 83.06 79 ASP A CA 1
ATOM 657 C C . ASP A 1 79 ? -2.991 11.820 -13.582 1.00 83.06 79 ASP A C 1
ATOM 659 O O . ASP A 1 79 ? -3.816 12.712 -13.795 1.00 83.06 79 ASP A O 1
ATOM 663 N N . SER A 1 80 ? -3.220 10.576 -14.018 1.00 89.19 80 SER A N 1
ATOM 664 C CA . SER A 1 80 ? -4.481 10.211 -14.662 1.00 89.19 80 SER A CA 1
ATOM 665 C C . SER A 1 80 ? -5.619 10.158 -13.640 1.00 89.19 80 SER A C 1
ATOM 667 O O . SER A 1 80 ? -5.460 9.641 -12.535 1.00 89.19 80 SER A O 1
ATOM 669 N N . LEU A 1 81 ? -6.823 10.594 -14.034 1.00 88.31 81 LEU A N 1
ATOM 670 C CA . LEU A 1 81 ? -8.013 10.517 -13.172 1.00 88.31 81 LEU A CA 1
ATOM 671 C C . LEU A 1 81 ? -8.252 9.094 -12.636 1.00 88.31 81 LEU A C 1
ATOM 673 O O . LEU A 1 81 ? -8.642 8.919 -11.485 1.00 88.31 81 LEU A O 1
ATOM 677 N N . ARG A 1 82 ? -8.008 8.072 -13.465 1.00 90.00 82 ARG A N 1
ATOM 678 C CA . ARG A 1 82 ? -8.172 6.662 -13.081 1.00 90.00 82 ARG A CA 1
ATOM 679 C C . ARG A 1 82 ? -7.163 6.247 -12.015 1.00 90.00 82 ARG A C 1
ATOM 681 O O . ARG A 1 82 ? -7.568 5.671 -11.010 1.00 90.00 82 ARG A O 1
ATOM 688 N N . GLY A 1 83 ? -5.888 6.571 -12.217 1.00 89.75 83 GLY A N 1
ATOM 689 C CA . GLY A 1 83 ? -4.833 6.305 -11.244 1.00 89.75 83 GLY A CA 1
ATOM 690 C C . GLY A 1 83 ? -5.068 7.041 -9.931 1.00 89.75 83 GLY A C 1
ATOM 691 O O . GLY A 1 83 ? -5.024 6.423 -8.872 1.00 89.75 83 GLY A O 1
ATOM 692 N N . TYR A 1 84 ? -5.432 8.323 -10.004 1.00 88.94 84 TYR A N 1
ATOM 693 C CA . TYR A 1 84 ? -5.790 9.137 -8.846 1.00 88.94 84 TYR A CA 1
ATOM 694 C C . TYR A 1 84 ? -6.944 8.523 -8.044 1.00 88.94 84 TYR A C 1
ATOM 696 O O . TYR A 1 84 ? -6.833 8.352 -6.830 1.00 88.94 84 TYR A O 1
ATOM 704 N N . LEU A 1 85 ? -8.051 8.156 -8.700 1.00 92.19 85 LEU A N 1
ATOM 705 C CA . LEU A 1 85 ? -9.183 7.519 -8.021 1.00 92.19 85 LEU A CA 1
ATOM 706 C C . LEU A 1 85 ? -8.775 6.185 -7.396 1.00 92.19 85 LEU A C 1
ATOM 708 O O . LEU A 1 85 ? -9.120 5.916 -6.249 1.00 92.19 85 LEU A O 1
ATOM 712 N N . SER A 1 86 ? -8.021 5.373 -8.133 1.00 93.31 86 SER A N 1
ATOM 713 C CA . SER A 1 86 ? -7.586 4.055 -7.683 1.00 93.31 86 SER A CA 1
ATOM 714 C C . SER A 1 86 ? -6.697 4.141 -6.439 1.00 93.31 86 SER A C 1
ATOM 716 O O . SER A 1 86 ? -6.964 3.484 -5.429 1.00 93.31 86 SER A O 1
ATOM 718 N N . PHE A 1 87 ? -5.719 5.047 -6.469 1.00 91.06 87 PHE A N 1
ATOM 719 C CA . PHE A 1 87 ? -4.855 5.376 -5.344 1.00 91.06 87 PHE A CA 1
ATOM 720 C C . PHE A 1 87 ? -5.655 5.800 -4.107 1.00 91.06 87 PHE A C 1
ATOM 722 O O . PHE A 1 87 ? -5.513 5.197 -3.046 1.00 91.06 87 PHE A O 1
ATOM 729 N N . ASN A 1 88 ? -6.565 6.769 -4.254 1.00 90.19 88 ASN A N 1
ATOM 730 C CA . ASN A 1 88 ? -7.365 7.265 -3.133 1.00 90.1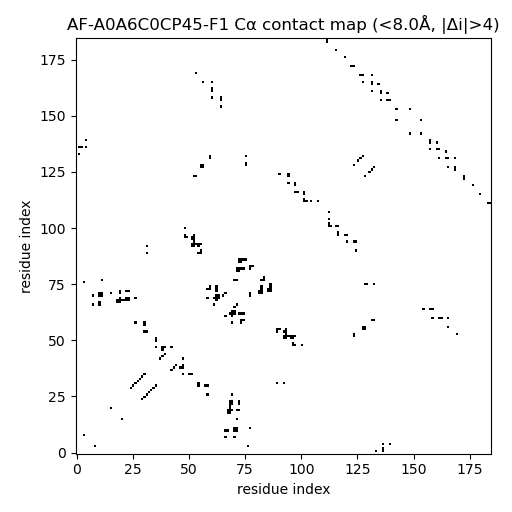9 88 ASN A CA 1
ATOM 731 C C . ASN A 1 88 ? -8.328 6.211 -2.575 1.00 90.19 88 ASN A C 1
ATOM 733 O O . ASN A 1 88 ? -8.520 6.160 -1.363 1.00 90.19 88 ASN A O 1
ATOM 737 N N . ILE A 1 89 ? -8.921 5.355 -3.416 1.00 92.81 89 ILE A N 1
ATOM 738 C CA . ILE A 1 89 ? -9.779 4.257 -2.947 1.00 92.81 89 ILE A CA 1
ATOM 739 C C . ILE A 1 89 ? -8.980 3.327 -2.034 1.00 92.81 89 ILE A C 1
ATOM 741 O O . ILE A 1 89 ? -9.439 3.009 -0.941 1.00 92.81 89 ILE A O 1
ATOM 745 N N . ILE A 1 90 ? -7.778 2.923 -2.448 1.00 92.69 90 ILE A N 1
ATOM 746 C CA . ILE A 1 90 ? -6.926 2.034 -1.649 1.00 92.69 90 ILE A CA 1
ATOM 747 C C . ILE A 1 90 ? -6.485 2.721 -0.354 1.00 92.69 90 ILE A C 1
ATOM 749 O O . ILE A 1 90 ? -6.562 2.107 0.709 1.00 92.69 90 ILE A O 1
ATOM 753 N N . SER A 1 91 ? -6.125 4.007 -0.402 1.00 88.69 91 SER A N 1
ATOM 754 C CA . SER A 1 91 ? -5.817 4.780 0.807 1.00 88.69 91 SER A CA 1
ATOM 755 C C . SER A 1 91 ? -7.011 4.874 1.764 1.00 88.69 91 SER A C 1
ATOM 757 O O . SER A 1 91 ? -6.842 4.748 2.974 1.00 88.69 91 SER A O 1
ATOM 759 N N . VAL A 1 92 ? -8.234 5.058 1.255 1.00 90.81 92 VAL A N 1
ATOM 760 C CA . VAL A 1 92 ? -9.454 5.072 2.082 1.00 90.81 92 VAL A CA 1
ATOM 761 C C . VAL A 1 92 ? -9.715 3.701 2.703 1.00 90.81 92 VAL A C 1
ATOM 763 O O . VAL A 1 92 ? -10.088 3.634 3.873 1.00 90.81 92 VAL A O 1
ATOM 766 N N . VAL A 1 93 ? -9.487 2.611 1.963 1.00 91.56 93 VAL A N 1
ATOM 767 C CA . VAL A 1 93 ? -9.574 1.248 2.508 1.00 91.56 93 VAL A CA 1
ATOM 768 C C . VAL A 1 93 ? -8.573 1.071 3.652 1.00 91.56 93 VAL A C 1
ATOM 770 O O . VAL A 1 93 ? -8.984 0.661 4.736 1.00 91.56 93 VAL A O 1
ATOM 773 N N . ALA A 1 94 ? -7.310 1.466 3.464 1.00 90.31 94 ALA A N 1
ATOM 774 C CA . ALA A 1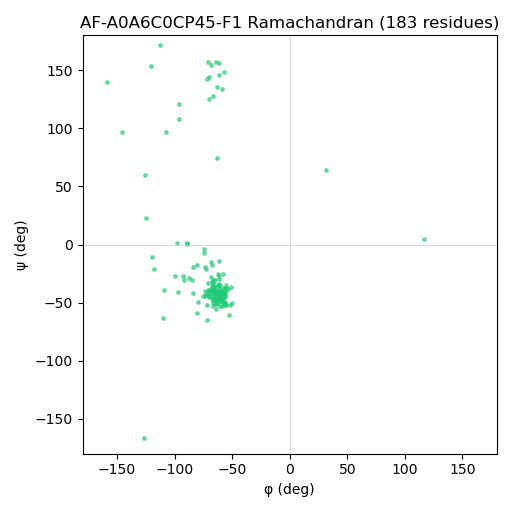 94 ? -6.289 1.416 4.512 1.00 90.31 94 ALA A CA 1
ATOM 775 C C . ALA A 1 94 ? -6.716 2.199 5.767 1.00 90.31 94 ALA A C 1
ATOM 777 O O . ALA A 1 94 ? -6.792 1.660 6.873 1.00 90.31 94 ALA A O 1
ATOM 778 N N . LEU A 1 95 ? -7.138 3.453 5.592 1.00 89.75 95 LEU A N 1
ATOM 779 C CA . LEU A 1 95 ? -7.627 4.285 6.692 1.00 89.75 95 LEU A CA 1
ATOM 780 C C . LEU A 1 95 ? -8.847 3.677 7.395 1.00 89.75 95 LEU A C 1
ATOM 782 O O . LEU A 1 95 ? -8.964 3.762 8.619 1.00 89.75 95 LEU A O 1
ATOM 786 N N . SER A 1 96 ? -9.749 3.027 6.659 1.00 90.75 96 SER A N 1
ATOM 787 C CA . SER A 1 96 ? -10.934 2.403 7.251 1.00 90.75 96 SER A CA 1
ATOM 788 C C . SER A 1 96 ? -10.581 1.310 8.265 1.00 90.75 96 SER A C 1
ATOM 790 O O . SER A 1 96 ? -11.295 1.163 9.259 1.00 90.75 96 SER A O 1
ATOM 792 N N . GLY A 1 97 ? -9.447 0.617 8.100 1.00 86.12 97 GLY A N 1
ATOM 793 C CA . GLY A 1 97 ? -8.945 -0.331 9.096 1.00 86.12 97 GLY A CA 1
ATOM 794 C C . GLY A 1 97 ? -8.559 0.323 10.417 1.00 86.12 97 GLY A C 1
ATOM 795 O O . GLY A 1 97 ? -8.904 -0.190 11.483 1.00 86.12 97 GLY A O 1
ATOM 796 N N . ILE A 1 98 ? -7.947 1.506 10.359 1.00 86.06 98 ILE A N 1
ATOM 797 C CA . ILE A 1 98 ? -7.595 2.304 11.541 1.00 86.06 98 ILE A CA 1
ATOM 798 C C . ILE A 1 98 ? -8.853 2.775 12.273 1.00 86.06 98 ILE A C 1
ATOM 800 O O . ILE A 1 98 ? -8.954 2.651 13.498 1.00 86.06 98 ILE A O 1
ATOM 804 N N . PHE A 1 99 ? -9.835 3.297 11.534 1.00 88.88 99 PHE A N 1
ATOM 805 C CA . PHE A 1 99 ? -11.097 3.739 12.130 1.00 88.88 99 PHE A CA 1
ATOM 806 C C . PHE A 1 99 ? -11.868 2.566 12.739 1.00 88.88 99 PHE A C 1
ATOM 808 O O . PHE A 1 99 ? -12.378 2.672 13.856 1.00 88.88 99 PHE A O 1
ATOM 815 N N . TYR A 1 100 ? -11.907 1.422 12.055 1.00 86.00 100 TYR A N 1
ATOM 816 C CA . TYR A 1 100 ? -12.549 0.219 12.570 1.00 86.00 100 TYR A CA 1
ATOM 817 C C . TYR A 1 100 ? -11.901 -0.260 13.876 1.00 86.00 100 TYR A C 1
ATOM 819 O O . TYR A 1 100 ? -12.607 -0.515 14.855 1.00 86.00 100 TYR A O 1
ATOM 827 N N . PHE A 1 101 ? -10.566 -0.280 13.940 1.00 83.38 101 PHE A N 1
ATOM 828 C CA . PHE A 1 101 ? -9.827 -0.588 15.164 1.00 83.38 101 PHE A CA 1
ATOM 829 C C . PHE A 1 101 ? -10.212 0.339 16.325 1.00 83.38 101 PHE A C 1
ATOM 831 O O . PHE A 1 101 ? -10.578 -0.131 17.406 1.00 83.38 101 PHE A O 1
ATOM 838 N N . GLY A 1 102 ? -10.202 1.656 16.097 1.00 82.50 102 GLY A N 1
ATOM 839 C CA . GLY A 1 102 ? -10.544 2.640 17.126 1.00 82.50 102 GLY A CA 1
ATOM 840 C C . GLY A 1 102 ? -11.986 2.523 17.639 1.00 82.50 102 GLY A C 1
ATOM 841 O O . GLY A 1 102 ? -12.235 2.703 18.835 1.00 82.50 102 GLY A O 1
ATOM 842 N N . LEU A 1 103 ? -12.937 2.162 16.771 1.00 84.75 103 LEU A N 1
ATOM 843 C CA . LEU A 1 103 ? -14.338 1.935 17.146 1.00 84.75 103 LEU A CA 1
ATOM 844 C C . LEU A 1 103 ? -14.523 0.666 17.995 1.00 84.75 103 LEU A C 1
ATOM 846 O O . LEU A 1 103 ? -15.302 0.663 18.959 1.00 84.75 103 LEU A O 1
ATOM 850 N N . VAL A 1 104 ? -13.793 -0.403 17.666 1.00 82.50 104 VAL A N 1
ATOM 851 C CA . VAL A 1 104 ? -13.918 -1.722 18.307 1.00 82.50 104 VAL A CA 1
ATOM 852 C C . VAL A 1 104 ? -13.110 -1.835 19.606 1.00 82.50 104 VAL A C 1
ATOM 854 O O . VAL A 1 104 ? -13.457 -2.664 20.444 1.00 82.50 104 VAL A O 1
ATOM 857 N N . ALA A 1 105 ? -12.115 -0.974 19.847 1.00 76.88 105 ALA A N 1
ATOM 858 C CA . ALA A 1 105 ? -11.238 -0.985 21.029 1.00 76.88 105 ALA A CA 1
ATOM 859 C C . ALA A 1 105 ? -11.977 -0.743 22.368 1.00 76.88 105 ALA A C 1
ATOM 861 O O . ALA A 1 105 ? -11.986 0.369 22.910 1.00 76.88 105 ALA A O 1
ATOM 862 N N . LYS A 1 106 ? -12.725 -1.734 22.874 1.00 69.62 106 LYS A N 1
ATOM 863 C CA . LYS A 1 106 ? -13.520 -1.667 24.116 1.00 69.62 106 LYS A CA 1
ATOM 864 C C . LYS A 1 106 ? -12.570 -1.541 25.314 1.00 69.62 106 LYS A C 1
ATOM 866 O O . LYS A 1 106 ? -11.649 -2.333 25.445 1.00 69.62 106 LYS A O 1
ATOM 871 N N . GLY A 1 107 ? -12.786 -0.539 26.168 1.00 75.12 107 GLY A N 1
ATOM 872 C CA . GLY A 1 107 ? -11.937 -0.281 27.343 1.00 75.12 107 GLY A CA 1
ATOM 873 C C . GLY A 1 107 ? -11.188 1.054 27.339 1.00 75.12 107 GLY A C 1
ATOM 874 O O . GLY A 1 107 ? -10.420 1.303 28.260 1.00 75.12 107 GLY A O 1
ATOM 875 N N . ARG A 1 108 ? -11.420 1.918 26.342 1.00 76.75 108 ARG A N 1
ATOM 876 C CA . ARG A 1 108 ? -10.902 3.296 26.303 1.00 76.75 108 ARG A CA 1
ATOM 877 C C . ARG A 1 108 ? -12.032 4.313 26.233 1.00 76.75 108 ARG A C 1
ATOM 879 O O . ARG A 1 108 ? -13.115 4.010 25.724 1.00 76.75 108 ARG A O 1
ATOM 886 N N . SER A 1 109 ? -11.771 5.516 26.728 1.00 85.88 109 SER A N 1
ATOM 887 C CA . SER A 1 109 ? -12.685 6.644 26.609 1.00 85.88 109 SER A CA 1
ATOM 888 C C . SER A 1 109 ? -12.874 7.048 25.143 1.00 85.88 109 SER A C 1
ATOM 890 O O . SER A 1 109 ? -12.023 6.815 24.279 1.00 85.88 109 SER A O 1
ATOM 892 N N . THR A 1 110 ? -13.996 7.704 24.844 1.00 85.44 110 THR A N 1
ATOM 893 C CA . THR A 1 110 ? -14.269 8.233 23.501 1.00 85.44 110 THR A CA 1
ATOM 894 C C . THR A 1 110 ? -13.160 9.178 23.034 1.00 85.44 110 THR A C 1
ATOM 896 O O . THR A 1 110 ? -12.756 9.120 21.876 1.00 85.44 110 THR A O 1
ATOM 899 N N . ARG A 1 111 ? -12.622 10.010 23.937 1.00 85.12 111 ARG A N 1
ATOM 900 C CA . ARG A 1 111 ? -11.549 10.964 23.626 1.00 85.12 111 ARG A CA 1
ATOM 901 C C . ARG A 1 111 ? -10.252 10.258 23.229 1.00 85.12 111 ARG A C 1
ATOM 903 O O . ARG A 1 111 ? -9.665 10.627 22.216 1.00 85.12 111 ARG A O 1
ATOM 910 N N . GLU A 1 112 ? -9.846 9.232 23.977 1.00 80.88 112 GLU A N 1
ATOM 911 C CA . GLU A 1 112 ? -8.662 8.423 23.654 1.00 80.88 112 GLU A CA 1
ATOM 912 C C . GLU A 1 112 ? -8.803 7.757 22.286 1.00 80.88 112 GLU A C 1
ATOM 914 O O . GLU A 1 112 ? -7.895 7.843 21.463 1.00 80.88 112 GLU A O 1
ATOM 919 N N . ARG A 1 113 ? -9.960 7.139 22.012 1.00 83.88 113 ARG A N 1
ATOM 920 C CA . ARG A 1 113 ? -10.234 6.479 20.725 1.00 83.88 113 ARG A CA 1
ATOM 921 C C . ARG A 1 113 ? -10.101 7.447 19.551 1.00 83.88 113 ARG A C 1
ATOM 923 O O . ARG A 1 113 ? -9.450 7.112 18.568 1.00 83.88 113 ARG A O 1
ATOM 930 N N . TRP A 1 114 ? -10.664 8.651 19.662 1.00 86.31 114 TRP A N 1
ATOM 931 C CA . TRP A 1 114 ? -10.529 9.685 18.630 1.00 86.31 114 TRP A CA 1
ATOM 932 C C . TRP A 1 114 ? -9.087 10.145 18.439 1.00 86.31 114 TRP A C 1
ATOM 934 O O . TRP A 1 114 ? -8.633 10.239 17.301 1.00 86.31 114 TRP A O 1
ATOM 944 N N . ALA A 1 115 ? -8.357 10.393 19.529 1.00 84.38 115 ALA A N 1
ATOM 945 C CA . ALA A 1 115 ? -6.957 10.794 19.452 1.00 84.38 115 ALA A CA 1
ATOM 946 C C . ALA A 1 115 ? -6.105 9.730 18.741 1.00 84.38 115 ALA A C 1
ATOM 948 O O . ALA A 1 115 ? -5.336 10.065 17.843 1.00 84.38 115 ALA A O 1
ATOM 949 N N . ILE A 1 116 ? -6.302 8.451 19.085 1.00 81.25 116 ILE A N 1
ATOM 950 C CA . ILE A 1 116 ? -5.621 7.325 18.436 1.00 81.25 116 ILE A CA 1
ATOM 951 C C . ILE A 1 116 ? -5.968 7.286 16.952 1.00 81.25 116 ILE A C 1
ATOM 953 O O . ILE A 1 116 ? -5.055 7.290 16.140 1.00 81.25 116 ILE A O 1
ATOM 957 N N . MET A 1 117 ? -7.254 7.295 16.585 1.00 87.12 117 MET A N 1
ATOM 958 C CA . MET A 1 117 ? -7.666 7.227 15.177 1.00 87.12 117 MET A CA 1
ATOM 959 C C . MET A 1 117 ? -7.072 8.368 14.345 1.00 87.12 117 MET A C 1
ATOM 961 O O . MET A 1 117 ? -6.601 8.120 13.239 1.00 87.12 117 MET A O 1
ATOM 965 N N . ILE A 1 118 ? -7.049 9.598 14.871 1.00 88.25 118 ILE A N 1
ATOM 966 C CA . ILE A 1 118 ? -6.490 10.764 14.170 1.00 88.25 118 ILE A CA 1
ATOM 967 C C . ILE A 1 118 ? -4.976 10.627 14.002 1.00 88.25 118 ILE A C 1
ATOM 969 O O . ILE A 1 118 ? -4.477 10.743 12.885 1.00 88.25 118 ILE A O 1
ATOM 973 N N . ILE A 1 119 ? -4.245 10.368 15.092 1.00 83.50 119 ILE A N 1
ATOM 974 C CA . ILE A 1 119 ? -2.781 10.260 15.047 1.00 83.50 119 ILE A CA 1
ATOM 975 C C . ILE A 1 119 ? -2.369 9.100 14.138 1.00 83.50 119 ILE A C 1
ATOM 977 O O . ILE A 1 119 ? -1.507 9.272 13.282 1.00 83.50 119 ILE A O 1
ATOM 981 N N . MET A 1 120 ? -3.029 7.951 14.278 1.00 81.25 120 MET A N 1
ATOM 982 C CA . MET A 1 120 ? -2.798 6.783 13.437 1.00 81.25 120 MET A CA 1
ATOM 983 C C . MET A 1 120 ? -3.064 7.084 11.971 1.00 81.25 120 MET A C 1
ATOM 985 O O . MET A 1 120 ? -2.200 6.835 11.147 1.00 81.25 120 MET A O 1
ATOM 989 N N . SER A 1 121 ? -4.195 7.712 11.646 1.00 86.12 121 SER A N 1
ATOM 990 C CA . SER A 1 121 ? -4.501 8.081 10.260 1.00 86.12 121 SER A CA 1
ATOM 991 C C . SER A 1 121 ? -3.432 8.991 9.659 1.00 86.12 121 SER A C 1
ATOM 993 O O . SER A 1 121 ? -3.059 8.800 8.509 1.00 86.12 121 SER A O 1
ATOM 995 N N . ILE A 1 122 ? -2.893 9.949 10.423 1.00 84.75 122 ILE A N 1
ATOM 996 C CA . ILE A 1 122 ? -1.797 10.808 9.951 1.00 84.75 122 ILE A CA 1
ATOM 997 C C . ILE A 1 122 ? -0.530 9.983 9.713 1.00 84.75 122 ILE A C 1
ATOM 999 O O . ILE A 1 122 ? 0.104 10.140 8.673 1.00 84.75 122 ILE A O 1
ATOM 1003 N N . ILE A 1 123 ? -0.150 9.117 10.653 1.00 81.00 123 ILE A N 1
ATOM 1004 C CA . ILE A 1 123 ? 1.065 8.297 10.561 1.00 81.00 123 ILE A CA 1
ATOM 1005 C C . ILE A 1 123 ? 0.959 7.329 9.381 1.00 81.00 123 ILE A C 1
ATOM 1007 O O . ILE A 1 123 ? 1.806 7.370 8.491 1.00 81.00 123 ILE A O 1
ATOM 1011 N N . THR A 1 124 ? -0.094 6.516 9.338 1.00 78.31 124 THR A N 1
ATOM 1012 C CA . THR A 1 124 ? -0.321 5.492 8.314 1.00 78.31 124 THR A CA 1
ATOM 1013 C C . THR A 1 124 ? -0.588 6.098 6.943 1.00 78.31 124 THR A C 1
ATOM 1015 O O . THR A 1 124 ? -0.159 5.550 5.939 1.00 78.31 124 THR A O 1
ATOM 1018 N N . TRP A 1 125 ? -1.221 7.271 6.858 1.00 79.88 125 TRP A N 1
ATOM 1019 C CA . TRP A 1 125 ? -1.315 7.948 5.571 1.00 79.88 125 TRP A CA 1
ATOM 1020 C C . TRP A 1 125 ? 0.042 8.518 5.162 1.00 79.88 125 TRP A C 1
ATOM 1022 O O . TRP A 1 125 ? 0.521 8.233 4.078 1.00 79.88 125 TRP A O 1
ATOM 1032 N N . THR A 1 126 ? 0.721 9.288 6.008 1.00 79.56 126 THR A N 1
ATOM 1033 C CA . THR A 1 126 ? 1.904 10.048 5.566 1.00 79.56 126 THR A CA 1
ATOM 1034 C C . THR A 1 126 ? 3.107 9.147 5.277 1.00 79.56 126 THR A C 1
ATOM 1036 O O . THR A 1 126 ? 3.811 9.352 4.286 1.00 79.56 126 THR A O 1
ATOM 1039 N N . LEU A 1 127 ? 3.366 8.154 6.133 1.00 77.69 127 LEU A N 1
ATOM 1040 C CA . LEU A 1 127 ? 4.576 7.335 6.059 1.00 77.69 127 LEU A CA 1
ATOM 1041 C C . LEU A 1 127 ? 4.543 6.375 4.848 1.00 77.69 127 LEU A C 1
ATOM 1043 O O . LEU A 1 127 ? 5.359 6.564 3.948 1.00 77.69 127 LEU A O 1
ATOM 1047 N N . PRO A 1 128 ? 3.633 5.390 4.758 1.00 74.81 128 PRO A N 1
ATOM 1048 C CA . PRO A 1 128 ? 3.458 4.552 3.570 1.00 74.81 128 PRO A CA 1
ATOM 1049 C C . PRO A 1 128 ? 3.315 5.320 2.253 1.00 74.81 128 PRO A C 1
ATOM 1051 O O . PRO A 1 128 ? 4.045 5.056 1.296 1.00 74.81 128 PRO A O 1
ATOM 1054 N N . THR A 1 129 ? 2.413 6.303 2.217 1.00 76.06 129 THR A N 1
ATOM 1055 C CA . THR A 1 129 ? 2.020 6.995 0.983 1.00 76.06 129 THR A CA 1
ATOM 1056 C C . THR A 1 129 ? 3.157 7.823 0.403 1.00 76.06 129 THR A C 1
ATOM 1058 O O . THR A 1 129 ? 3.355 7.803 -0.803 1.00 76.06 129 THR A O 1
ATOM 1061 N N . LEU A 1 130 ? 3.924 8.547 1.226 1.00 79.19 130 LEU A N 1
ATOM 1062 C CA . LEU A 1 130 ? 4.978 9.449 0.738 1.00 79.19 130 LEU A CA 1
ATOM 1063 C C . LEU A 1 130 ? 6.386 8.932 1.035 1.00 79.19 130 LEU A C 1
ATOM 1065 O O . LEU A 1 130 ? 7.286 9.062 0.203 1.00 79.19 130 LEU A O 1
ATOM 1069 N N . GLY A 1 131 ? 6.583 8.339 2.211 1.00 82.19 131 GLY A N 1
ATOM 1070 C CA . GLY A 1 131 ? 7.881 7.868 2.681 1.00 82.19 131 GLY A CA 1
ATOM 1071 C C . GLY A 1 131 ? 8.415 6.682 1.882 1.00 82.19 131 GLY A C 1
ATOM 1072 O O . GLY A 1 131 ? 9.583 6.707 1.493 1.00 82.19 131 GLY A O 1
ATOM 1073 N N . ILE A 1 132 ? 7.579 5.682 1.578 1.00 81.94 132 ILE A N 1
ATOM 1074 C CA . ILE A 1 132 ? 8.025 4.506 0.811 1.00 81.94 132 ILE A CA 1
ATOM 1075 C C . ILE A 1 132 ? 8.438 4.894 -0.621 1.00 81.94 132 ILE A C 1
ATOM 1077 O O . ILE A 1 132 ? 9.567 4.567 -0.996 1.00 81.94 132 ILE A O 1
ATOM 1081 N N . PRO A 1 133 ? 7.628 5.628 -1.419 1.00 80.62 133 PRO A N 1
ATOM 1082 C CA . PRO A 1 133 ? 8.064 6.094 -2.737 1.00 80.62 133 PRO A CA 1
ATOM 1083 C C . PRO A 1 133 ? 9.343 6.930 -2.690 1.00 80.62 133 PRO A C 1
ATOM 1085 O O . PRO A 1 133 ? 10.247 6.710 -3.492 1.00 80.62 133 PRO A O 1
ATOM 1088 N N . PHE A 1 134 ? 9.454 7.846 -1.722 1.00 85.31 134 PHE A N 1
ATOM 1089 C CA . PHE A 1 134 ? 10.642 8.683 -1.572 1.00 85.31 134 PHE A CA 1
ATOM 1090 C C . PHE A 1 134 ? 11.903 7.854 -1.301 1.00 85.31 134 PHE A C 1
ATOM 1092 O O . PHE A 1 134 ? 12.932 8.059 -1.946 1.00 85.31 134 PHE A O 1
ATOM 1099 N N . MET A 1 135 ? 11.833 6.895 -0.374 1.00 86.56 135 MET A N 1
ATOM 1100 C CA . MET A 1 135 ? 12.976 6.036 -0.070 1.00 86.56 135 MET A CA 1
ATOM 1101 C C . MET A 1 135 ? 13.317 5.102 -1.231 1.00 86.56 135 MET A C 1
ATOM 1103 O O . MET A 1 135 ? 14.496 4.937 -1.533 1.00 86.56 135 MET A O 1
ATOM 1107 N N . ASN A 1 136 ? 12.316 4.545 -1.919 1.00 84.00 136 ASN A N 1
ATOM 1108 C CA . ASN A 1 136 ? 12.545 3.739 -3.119 1.00 84.00 136 ASN A CA 1
ATOM 1109 C C . ASN A 1 136 ? 13.241 4.553 -4.215 1.00 84.00 136 ASN A C 1
ATOM 1111 O O . ASN A 1 136 ? 14.202 4.069 -4.797 1.00 84.00 136 ASN A O 1
ATOM 1115 N N . HIS A 1 137 ? 12.844 5.807 -4.437 1.00 85.44 137 HIS A N 1
ATOM 1116 C CA . HIS A 1 137 ? 13.516 6.683 -5.395 1.00 85.44 137 HIS A CA 1
ATOM 1117 C C . HIS A 1 137 ? 14.994 6.913 -5.036 1.00 85.44 137 HIS A C 1
ATOM 1119 O O . HIS A 1 137 ? 15.861 6.814 -5.897 1.00 85.44 137 HIS A O 1
ATOM 1125 N N . LYS A 1 138 ? 15.318 7.123 -3.752 1.00 87.94 138 LYS A N 1
ATOM 1126 C CA . LYS A 1 138 ? 16.720 7.250 -3.307 1.00 87.94 138 LYS A CA 1
ATOM 1127 C C . LYS A 1 138 ? 17.532 5.971 -3.454 1.00 87.94 138 LYS A C 1
ATOM 1129 O O . LYS A 1 138 ? 18.724 6.034 -3.747 1.00 87.94 138 LYS A O 1
ATOM 1134 N N . VAL A 1 139 ? 16.897 4.820 -3.280 1.00 86.44 139 VAL A N 1
ATOM 1135 C CA . VAL A 1 139 ? 17.521 3.524 -3.555 1.00 86.44 139 VAL A CA 1
ATOM 1136 C C . VAL A 1 139 ? 17.782 3.366 -5.049 1.00 86.44 139 VAL A C 1
ATOM 1138 O O . VAL A 1 139 ? 18.867 2.938 -5.425 1.00 86.44 139 VAL A O 1
ATOM 1141 N N . GLU A 1 140 ? 16.832 3.751 -5.898 1.00 84.62 140 GLU A N 1
ATOM 1142 C CA . GLU A 1 140 ? 16.989 3.701 -7.353 1.00 84.62 140 GLU A CA 1
ATOM 1143 C C . GLU A 1 140 ? 18.123 4.621 -7.822 1.00 84.62 140 GLU A C 1
ATOM 1145 O O . GLU A 1 140 ? 19.028 4.139 -8.496 1.00 84.62 140 GLU A O 1
ATOM 1150 N N . GLU A 1 141 ? 18.175 5.875 -7.356 1.00 87.25 141 GLU A N 1
ATOM 1151 C CA . GLU A 1 141 ? 19.293 6.794 -7.630 1.00 87.25 141 GLU A CA 1
ATOM 1152 C C .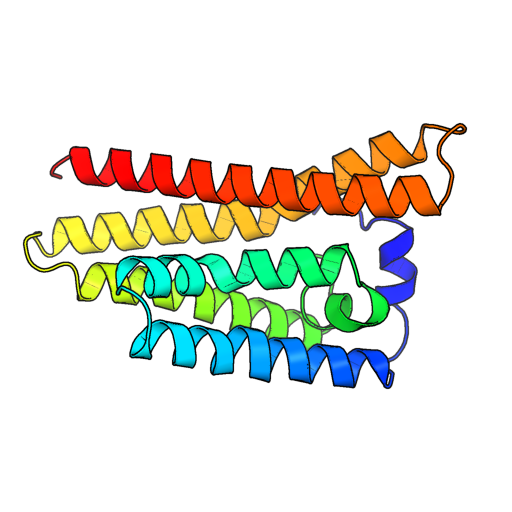 GLU A 1 141 ? 20.656 6.207 -7.222 1.00 87.25 141 GLU A C 1
ATOM 1154 O O . GLU A 1 141 ? 21.669 6.455 -7.877 1.00 87.25 141 GLU A O 1
ATOM 1159 N N . PHE A 1 142 ? 20.712 5.468 -6.110 1.00 87.25 142 PHE A N 1
ATOM 1160 C CA . PHE A 1 142 ? 21.942 4.838 -5.633 1.00 87.25 142 PHE A CA 1
ATOM 1161 C C . PHE A 1 142 ? 22.349 3.636 -6.495 1.00 87.25 142 PHE A C 1
ATOM 1163 O O . PHE A 1 142 ? 23.529 3.480 -6.807 1.00 87.25 142 PHE A O 1
ATOM 1170 N N . LEU A 1 143 ? 21.386 2.794 -6.880 1.00 87.62 143 LEU A N 1
ATOM 1171 C CA . LEU A 1 143 ? 21.633 1.606 -7.694 1.00 87.62 143 LEU A CA 1
ATOM 1172 C C . LEU A 1 143 ? 21.996 1.968 -9.142 1.00 87.62 143 LEU A C 1
ATOM 1174 O O . LEU A 1 143 ? 22.882 1.338 -9.709 1.00 87.62 143 LEU A O 1
ATOM 1178 N N . GLU A 1 144 ? 21.357 2.985 -9.726 1.00 85.19 144 GLU A N 1
ATOM 1179 C CA . GLU A 1 144 ? 21.614 3.434 -11.105 1.00 85.19 144 GLU A CA 1
ATOM 1180 C C . GLU A 1 144 ? 22.994 4.073 -11.282 1.00 85.19 144 GLU A C 1
ATOM 1182 O O . GLU A 1 144 ? 23.581 3.980 -12.354 1.00 85.19 144 GLU A O 1
ATOM 1187 N N . LYS A 1 145 ? 23.552 4.678 -10.228 1.00 86.81 145 LYS A N 1
ATOM 1188 C CA . LYS A 1 145 ? 24.913 5.244 -10.243 1.00 86.81 145 LYS A CA 1
ATOM 1189 C C . LYS A 1 145 ? 26.020 4.190 -10.189 1.00 86.81 145 LYS A C 1
ATOM 1191 O O . LYS A 1 145 ? 27.195 4.550 -10.190 1.00 86.81 145 LYS A O 1
ATOM 1196 N N . ASN A 1 146 ? 25.673 2.911 -10.065 1.00 85.69 146 ASN A N 1
ATOM 1197 C CA . ASN A 1 146 ? 26.638 1.833 -9.924 1.00 85.69 146 ASN A CA 1
ATOM 1198 C C . ASN A 1 146 ? 26.721 1.004 -11.211 1.00 85.69 146 ASN A C 1
ATOM 1200 O O . ASN A 1 146 ? 25.952 0.064 -11.411 1.00 85.69 146 ASN A O 1
ATOM 1204 N N . ASP A 1 147 ? 27.715 1.320 -12.043 1.00 81.75 147 ASP A N 1
ATOM 1205 C CA . ASP A 1 147 ? 27.940 0.690 -13.353 1.00 81.75 147 ASP A CA 1
ATOM 1206 C C . ASP A 1 147 ? 28.211 -0.828 -13.284 1.00 81.75 147 ASP A C 1
ATOM 1208 O O . ASP A 1 147 ? 28.151 -1.523 -14.296 1.00 81.75 147 ASP A O 1
ATOM 1212 N N . ASN A 1 148 ? 28.503 -1.369 -12.095 1.00 88.94 148 ASN A N 1
ATOM 1213 C CA . ASN A 1 148 ? 28.811 -2.789 -11.901 1.00 88.94 148 ASN A CA 1
ATOM 1214 C C . ASN A 1 148 ? 27.577 -3.665 -11.624 1.00 88.94 148 ASN A C 1
ATOM 1216 O O . ASN A 1 148 ? 27.726 -4.866 -11.388 1.00 88.94 148 ASN A O 1
ATOM 1220 N N . ILE A 1 149 ? 26.370 -3.093 -11.598 1.00 89.50 149 ILE A N 1
ATOM 1221 C CA . ILE A 1 149 ? 25.144 -3.831 -11.283 1.00 89.50 149 ILE A CA 1
ATOM 1222 C C . ILE A 1 149 ? 24.461 -4.273 -12.580 1.00 89.50 149 ILE A C 1
ATOM 1224 O O . ILE A 1 149 ? 24.063 -3.462 -13.411 1.00 89.50 149 ILE A O 1
ATOM 1228 N N . THR A 1 150 ? 24.278 -5.583 -12.741 1.00 90.38 150 THR A N 1
ATOM 1229 C CA . THR A 1 150 ? 23.506 -6.129 -13.870 1.00 90.38 150 THR A CA 1
ATOM 1230 C C . THR A 1 150 ? 22.003 -5.832 -13.723 1.00 90.38 150 THR A C 1
ATOM 1232 O O . THR A 1 150 ? 21.516 -5.688 -12.598 1.00 90.38 150 THR A O 1
ATOM 1235 N N . PRO A 1 151 ? 21.211 -5.814 -14.814 1.00 86.81 151 PRO A N 1
ATOM 1236 C CA . PRO A 1 151 ? 19.763 -5.581 -14.732 1.00 86.81 151 PRO A CA 1
ATOM 1237 C C . PRO A 1 151 ? 19.011 -6.550 -13.800 1.00 86.81 151 PRO A C 1
ATOM 1239 O O . PRO A 1 151 ? 18.063 -6.159 -13.117 1.00 86.81 151 PRO A O 1
ATOM 1242 N N . GLU A 1 152 ? 19.447 -7.811 -13.730 1.00 88.81 152 GLU A N 1
ATOM 1243 C CA . GLU A 1 152 ? 18.857 -8.826 -12.849 1.00 88.81 152 GLU A CA 1
ATOM 1244 C C . GLU A 1 152 ? 19.161 -8.546 -11.369 1.00 88.81 152 GLU A C 1
ATOM 1246 O O . GLU A 1 152 ? 18.261 -8.578 -10.522 1.00 88.81 152 GLU A O 1
ATOM 1251 N N . GLN A 1 153 ? 20.412 -8.193 -11.054 1.00 90.12 153 GLN A N 1
ATOM 1252 C CA . GLN A 1 153 ? 20.809 -7.777 -9.707 1.00 90.12 153 GLN A CA 1
ATOM 1253 C C . GLN A 1 153 ? 20.087 -6.498 -9.287 1.00 90.12 153 GLN A C 1
ATOM 1255 O O . GLN A 1 153 ? 19.597 -6.426 -8.165 1.00 90.12 153 GLN A O 1
ATOM 1260 N N . TYR A 1 154 ? 19.954 -5.526 -10.193 1.00 88.38 154 TYR A N 1
ATOM 1261 C CA . TYR A 1 154 ? 19.213 -4.290 -9.949 1.00 88.38 154 TYR A CA 1
ATOM 1262 C C . TYR A 1 154 ? 17.767 -4.585 -9.530 1.00 88.38 154 TYR A C 1
ATOM 1264 O O . TYR A 1 154 ? 17.315 -4.115 -8.484 1.00 88.38 154 TYR A O 1
ATOM 1272 N N . SER A 1 155 ? 17.056 -5.420 -10.298 1.00 87.31 155 SER A N 1
ATOM 1273 C CA . SER A 1 155 ? 15.671 -5.791 -9.984 1.00 87.31 155 SER A CA 1
ATOM 1274 C C . SER A 1 155 ? 15.564 -6.532 -8.649 1.00 87.31 155 SER A C 1
ATOM 1276 O O . SER A 1 155 ? 14.663 -6.258 -7.854 1.00 87.31 155 SER A O 1
ATOM 1278 N N . THR A 1 156 ? 16.504 -7.440 -8.380 1.00 89.88 156 THR A N 1
ATOM 1279 C CA . THR A 1 156 ? 16.542 -8.237 -7.148 1.00 89.88 156 THR A CA 1
ATOM 1280 C C . THR A 1 156 ? 16.805 -7.362 -5.923 1.00 89.88 156 THR A C 1
ATOM 1282 O O . THR A 1 156 ? 16.057 -7.419 -4.946 1.00 89.88 156 THR A O 1
ATOM 1285 N N . TYR A 1 157 ? 17.832 -6.511 -5.971 1.00 90.19 157 TYR A N 1
ATOM 1286 C CA . TYR A 1 157 ? 18.169 -5.600 -4.879 1.00 90.19 157 TYR A CA 1
ATOM 1287 C C . TYR A 1 157 ? 17.036 -4.629 -4.602 1.00 90.19 157 TYR A C 1
ATOM 1289 O O . TYR A 1 157 ? 16.645 -4.483 -3.447 1.00 90.19 157 TYR A O 1
ATOM 1297 N N . ARG A 1 158 ? 16.447 -4.030 -5.642 1.00 87.94 158 ARG A N 1
ATOM 1298 C CA . ARG A 1 158 ? 15.297 -3.143 -5.473 1.00 87.94 158 ARG A CA 1
ATOM 1299 C C . ARG A 1 158 ? 14.148 -3.856 -4.768 1.00 87.94 158 ARG A C 1
ATOM 1301 O O . ARG A 1 158 ? 13.646 -3.327 -3.785 1.00 87.94 158 ARG A O 1
ATOM 1308 N N . PHE A 1 159 ? 13.782 -5.064 -5.201 1.00 90.25 159 PHE A N 1
ATOM 1309 C CA . PHE A 1 159 ? 12.703 -5.828 -4.572 1.00 90.25 159 PHE A CA 1
ATOM 1310 C C . PHE A 1 159 ? 12.945 -6.050 -3.076 1.00 90.25 159 PHE A C 1
ATOM 1312 O O . PHE A 1 159 ? 12.092 -5.709 -2.253 1.00 90.25 159 PHE A O 1
ATOM 1319 N N . PHE A 1 160 ? 14.121 -6.563 -2.706 1.00 91.50 160 PHE A N 1
ATOM 1320 C CA . PHE A 1 160 ? 14.444 -6.817 -1.301 1.00 91.50 160 PHE A CA 1
ATOM 1321 C C . PHE A 1 160 ? 14.565 -5.534 -0.479 1.00 91.50 160 PHE A C 1
ATOM 1323 O O . PHE A 1 160 ? 14.158 -5.523 0.681 1.00 91.50 160 PHE A O 1
ATOM 1330 N N . ILE A 1 161 ? 15.073 -4.447 -1.062 1.00 89.94 161 ILE A N 1
ATOM 1331 C CA . ILE A 1 161 ? 15.164 -3.158 -0.378 1.00 89.94 161 ILE A CA 1
ATOM 1332 C C . ILE A 1 161 ? 13.770 -2.556 -0.177 1.00 89.94 161 ILE A C 1
ATOM 1334 O O . ILE A 1 161 ? 13.456 -2.147 0.937 1.00 89.94 161 ILE A O 1
ATOM 1338 N N . THR A 1 162 ? 12.900 -2.559 -1.190 1.00 89.75 162 THR A N 1
ATOM 1339 C CA . THR A 1 162 ? 11.506 -2.109 -1.054 1.00 89.75 162 THR A CA 1
ATOM 1340 C C . THR A 1 162 ? 10.7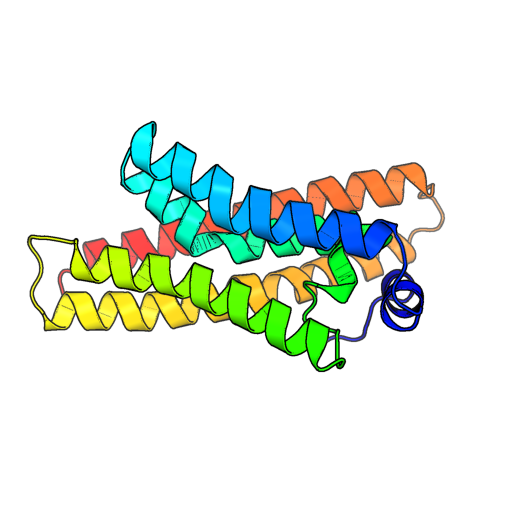67 -2.924 0.005 1.00 89.75 162 THR A C 1
ATOM 1342 O O . THR A 1 162 ? 10.037 -2.359 0.822 1.00 89.75 162 THR A O 1
ATOM 1345 N N . LEU A 1 163 ? 10.986 -4.241 0.045 1.00 91.56 163 LEU A N 1
ATOM 1346 C CA . LEU A 1 163 ? 10.422 -5.111 1.072 1.00 91.56 163 LEU A CA 1
ATOM 1347 C C . LEU A 1 163 ? 10.961 -4.758 2.469 1.00 91.56 163 LEU A C 1
ATOM 1349 O O . LEU A 1 163 ? 10.183 -4.617 3.411 1.00 91.56 163 LEU A O 1
ATOM 1353 N N . ALA A 1 164 ? 12.274 -4.555 2.606 1.00 92.00 164 ALA A N 1
ATOM 1354 C CA . ALA A 1 164 ? 12.906 -4.168 3.866 1.00 92.00 164 ALA A CA 1
ATOM 1355 C C . ALA A 1 164 ? 12.424 -2.797 4.367 1.00 92.00 164 ALA A C 1
ATOM 1357 O O . ALA A 1 164 ? 12.127 -2.651 5.553 1.00 92.00 164 ALA A O 1
ATOM 1358 N N . ILE A 1 165 ? 12.289 -1.813 3.471 1.00 90.50 165 ILE A N 1
ATOM 1359 C CA . ILE A 1 165 ? 11.702 -0.501 3.768 1.00 90.50 165 ILE A CA 1
ATOM 1360 C C . ILE A 1 165 ? 10.260 -0.689 4.237 1.00 90.50 165 ILE A C 1
ATOM 1362 O O . ILE A 1 165 ? 9.898 -0.197 5.297 1.00 90.50 165 ILE A O 1
ATOM 1366 N N . SER A 1 166 ? 9.452 -1.464 3.519 1.00 90.00 166 SER A N 1
ATOM 1367 C CA . SER A 1 166 ? 8.054 -1.709 3.895 1.00 90.00 166 SER A CA 1
ATOM 1368 C C . SER A 1 166 ? 7.931 -2.330 5.293 1.00 90.00 166 SER A C 1
ATOM 1370 O O . SER A 1 166 ? 7.142 -1.864 6.112 1.00 90.00 166 SER A O 1
ATOM 1372 N N . PHE A 1 167 ? 8.771 -3.317 5.625 1.00 90.62 167 PHE A N 1
ATOM 1373 C CA . PHE A 1 167 ? 8.823 -3.892 6.974 1.00 90.62 167 PHE A CA 1
ATOM 1374 C C . PHE A 1 167 ? 9.308 -2.904 8.037 1.00 90.62 167 PHE A C 1
ATOM 1376 O O . PHE A 1 167 ? 8.808 -2.924 9.163 1.00 90.62 167 PHE A O 1
ATOM 1383 N N . LEU A 1 168 ? 10.267 -2.037 7.705 1.00 90.62 168 LEU A N 1
ATOM 1384 C CA . LEU A 1 168 ? 10.704 -0.969 8.599 1.00 90.62 168 LEU A CA 1
ATOM 1385 C C . LEU A 1 168 ? 9.540 -0.023 8.915 1.00 90.62 168 LEU A C 1
ATOM 1387 O O . LEU A 1 168 ? 9.343 0.314 10.079 1.00 90.62 168 LEU A O 1
ATOM 1391 N N . PHE A 1 169 ? 8.749 0.354 7.910 1.00 87.56 169 PHE A N 1
ATOM 1392 C CA . PHE A 1 169 ? 7.580 1.219 8.074 1.00 87.56 169 PHE A CA 1
ATOM 1393 C C . PHE A 1 169 ? 6.498 0.559 8.927 1.00 87.56 169 PHE A C 1
ATOM 1395 O O . PHE A 1 169 ? 6.058 1.170 9.896 1.00 87.56 169 PHE A O 1
ATOM 1402 N N . LEU A 1 170 ? 6.168 -0.708 8.662 1.00 87.25 170 LEU A N 1
ATOM 1403 C CA . LEU A 1 170 ? 5.257 -1.491 9.506 1.00 87.25 170 LEU A CA 1
ATOM 1404 C C . LEU A 1 170 ? 5.737 -1.556 10.963 1.00 87.25 170 LEU A C 1
ATOM 1406 O O . LEU A 1 170 ? 4.956 -1.409 11.902 1.00 87.25 170 LEU A O 1
ATOM 1410 N N . LYS A 1 171 ? 7.045 -1.742 11.178 1.00 87.50 171 LYS A N 1
ATOM 1411 C CA . LYS A 1 171 ? 7.628 -1.763 12.524 1.00 87.50 171 LYS A CA 1
ATOM 1412 C C . LYS A 1 171 ? 7.563 -0.392 13.197 1.00 87.50 171 LYS A C 1
ATOM 1414 O O . LYS A 1 171 ? 7.293 -0.328 14.394 1.00 87.50 171 LYS A O 1
ATOM 1419 N N . LEU A 1 172 ? 7.829 0.691 12.467 1.00 85.31 172 LEU A N 1
ATOM 1420 C CA . LEU A 1 172 ? 7.740 2.058 12.986 1.00 85.31 172 LEU A CA 1
ATOM 1421 C C . LEU A 1 172 ? 6.300 2.428 13.338 1.00 85.31 172 LEU A C 1
ATOM 1423 O O . LEU A 1 172 ? 6.072 2.990 14.407 1.00 85.31 172 LEU A O 1
ATOM 1427 N N . GLU A 1 173 ? 5.342 2.062 12.489 1.00 79.12 173 GLU A N 1
ATOM 1428 C CA . GLU A 1 173 ? 3.919 2.224 12.765 1.00 79.12 173 GLU A CA 1
ATOM 1429 C C . GLU A 1 173 ? 3.534 1.451 14.031 1.00 79.12 173 GLU A C 1
ATOM 1431 O O . GLU A 1 173 ? 2.976 2.031 14.959 1.00 79.12 173 GLU A O 1
ATOM 1436 N N . TRP A 1 174 ? 3.932 0.181 14.146 1.00 81.25 174 TRP A N 1
ATOM 1437 C CA . TRP A 1 174 ? 3.698 -0.615 15.352 1.00 81.25 174 TRP A CA 1
ATOM 1438 C C . TRP A 1 174 ? 4.321 -0.001 16.614 1.00 81.25 174 TRP A C 1
ATOM 1440 O O . TRP A 1 174 ? 3.694 0.034 17.676 1.00 81.25 174 TRP A O 1
ATOM 1450 N N . LEU A 1 175 ? 5.542 0.531 16.523 1.00 83.06 175 LEU A N 1
ATOM 1451 C CA . LEU A 1 175 ? 6.181 1.227 17.640 1.00 83.06 175 LEU A CA 1
ATOM 1452 C C . LEU A 1 175 ? 5.416 2.496 18.027 1.00 83.06 175 LEU A C 1
ATOM 1454 O O . LEU A 1 175 ? 5.210 2.731 19.222 1.00 83.06 175 LEU A O 1
ATOM 1458 N N . ALA A 1 176 ? 4.959 3.277 17.046 1.00 76.81 176 ALA A N 1
ATOM 1459 C CA . ALA A 1 176 ? 4.142 4.460 17.277 1.00 76.81 176 ALA A CA 1
ATOM 1460 C C . ALA A 1 176 ? 2.812 4.092 17.948 1.00 76.81 176 ALA A C 1
ATOM 1462 O O . ALA A 1 176 ? 2.489 4.672 18.986 1.00 76.81 176 ALA A O 1
ATOM 1463 N N . ILE A 1 177 ? 2.117 3.061 17.446 1.00 70.75 177 ILE A N 1
ATOM 1464 C CA . ILE A 1 177 ? 0.912 2.488 18.066 1.00 70.75 177 ILE A CA 1
ATOM 1465 C C . ILE A 1 177 ? 1.208 2.150 19.520 1.00 70.75 177 ILE A C 1
ATOM 1467 O O . ILE A 1 177 ? 0.601 2.715 20.425 1.00 70.75 177 ILE A O 1
ATOM 1471 N N . SER A 1 178 ? 2.180 1.269 19.758 1.00 73.12 178 SER A N 1
ATOM 1472 C CA . SER A 1 178 ? 2.462 0.741 21.094 1.00 73.12 178 SER A CA 1
ATOM 1473 C C . SER A 1 178 ? 2.866 1.828 22.095 1.00 73.12 178 SER A C 1
ATOM 1475 O O . SER A 1 178 ? 2.649 1.675 23.297 1.00 73.12 178 SER A O 1
ATOM 1477 N N . SER A 1 179 ? 3.449 2.930 21.617 1.00 76.62 179 SER A N 1
ATOM 1478 C CA . SER A 1 179 ? 3.793 4.088 22.442 1.00 76.62 179 SER A CA 1
ATOM 1479 C C . SER A 1 179 ? 2.549 4.898 22.797 1.00 76.62 179 SER A C 1
ATOM 1481 O O . SER A 1 179 ? 2.364 5.242 23.962 1.00 76.62 179 SER A O 1
ATOM 1483 N N . ILE A 1 180 ? 1.658 5.136 21.829 1.00 69.81 180 ILE A N 1
ATOM 1484 C CA . ILE A 1 180 ? 0.367 5.801 22.056 1.00 69.81 180 ILE A CA 1
ATOM 1485 C C . ILE A 1 180 ? -0.504 4.975 23.010 1.00 69.81 180 ILE A C 1
ATOM 1487 O O . ILE A 1 180 ? -1.126 5.528 23.913 1.00 69.81 180 ILE A O 1
ATOM 1491 N N . GLU A 1 181 ? -0.518 3.649 22.870 1.00 64.25 181 GLU A N 1
ATOM 1492 C CA . GLU A 1 181 ? -1.267 2.766 23.768 1.00 64.25 181 GLU A CA 1
ATOM 1493 C C . GLU A 1 181 ? -0.803 2.846 25.223 1.00 64.25 181 GLU A C 1
ATOM 1495 O O . GLU A 1 181 ? -1.622 2.761 26.138 1.00 64.25 181 GLU A O 1
ATOM 1500 N N . ARG A 1 182 ? 0.499 3.045 25.454 1.00 68.38 182 ARG A N 1
ATOM 1501 C CA . ARG A 1 182 ? 1.050 3.193 26.808 1.00 68.38 182 ARG A CA 1
ATOM 1502 C C . ARG A 1 182 ? 0.714 4.534 27.452 1.00 68.38 182 ARG A C 1
ATOM 1504 O O . ARG A 1 182 ? 0.774 4.621 28.676 1.00 68.38 182 ARG A O 1
ATOM 1511 N N . LEU A 1 183 ? 0.369 5.555 26.667 1.00 63.09 183 LEU A N 1
ATOM 1512 C CA . LEU A 1 183 ? 0.209 6.920 27.168 1.00 63.09 183 LEU A CA 1
ATOM 1513 C C . LEU A 1 183 ? -1.070 7.169 27.983 1.00 63.09 183 LEU A C 1
ATOM 1515 O O . LEU A 1 183 ? -1.133 8.239 28.573 1.00 63.09 183 LEU A O 1
ATOM 1519 N N . LYS A 1 184 ? -2.025 6.218 28.079 1.00 57.94 184 LYS A N 1
ATOM 1520 C CA . LYS A 1 184 ? -3.299 6.338 28.844 1.00 57.94 184 LYS A CA 1
ATOM 1521 C C . LYS A 1 184 ? -3.821 7.791 28.882 1.00 57.94 184 LYS A C 1
ATOM 1523 O O . LYS A 1 184 ? -3.780 8.434 29.934 1.00 57.94 184 LYS A O 1
ATOM 1528 N N . LEU A 1 185 ? -4.171 8.312 27.704 1.00 53.72 185 LEU A N 1
ATOM 1529 C CA . LEU A 1 185 ? -4.542 9.718 27.491 1.00 53.72 185 LEU A CA 1
ATOM 1530 C C . LEU A 1 185 ? -5.887 10.101 28.126 1.00 53.72 185 LEU A C 1
ATOM 1532 O O . LEU A 1 185 ? -6.763 9.230 28.288 1.00 53.72 185 LEU A O 1
#

Solvent-accessible surface area (backbone atoms only — not comparable to full-atom values): 9969 Å² total; per-residue (Å²): 129,80,80,75,54,75,82,51,47,62,54,63,74,45,78,90,53,72,50,34,55,52,28,49,48,46,48,52,49,42,61,65,40,47,48,50,53,49,27,63,76,75,45,54,70,66,58,28,40,55,48,38,37,42,44,45,52,55,46,42,56,45,12,74,70,44,38,74,29,23,28,63,46,31,39,94,83,36,86,46,71,67,12,44,51,42,33,51,52,43,48,50,50,10,46,47,25,42,48,50,48,37,74,65,53,80,91,61,54,72,67,43,30,50,52,49,33,52,54,47,45,52,49,59,48,49,43,54,65,52,46,49,5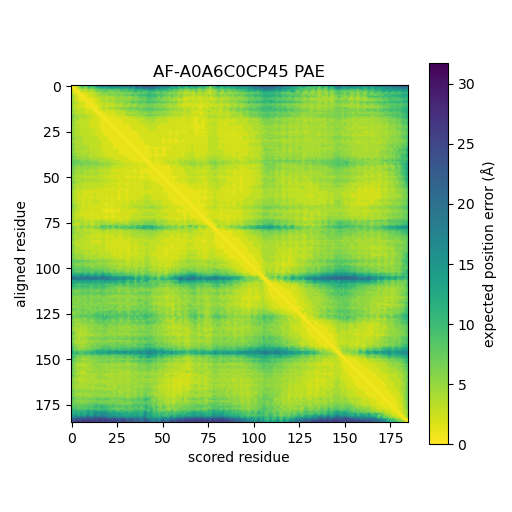8,50,51,48,50,57,49,48,59,56,52,72,73,37,89,89,59,50,75,68,56,48,55,51,52,50,47,55,48,52,51,51,51,50,53,48,50,54,50,51,51,50,49,52,49,57,51,60,66,67,58,74,112

Mean predicted aligned error: 5.21 Å

Radius of gyration: 17.59 Å; Cα contacts (8 Å, |Δi|>4): 174; chains: 1; bounding box: 43×33×52 Å